Protein AF-A0A9R0XP72-F1 (afdb_monomer)

InterPro domains:
  IPR000873 AMP-dependent synthetase/ligase domain [PF00501] (74-351)
  IPR020845 AMP-binding, conserved site [PS00455] (116-127)
  IPR042099 ANL, N-terminal domain [G3DSA:3.40.50.12780] (30-354)
  IPR052987 Chloroplastic ATP-dependent AMP-binding Enzymes [PTHR43813] (29-353)

Secondary structure (DSSP, 8-state):
----HHHHTTEEEE--BTTB------TT--EEEES-HHHHHHHHHHHGGG---SEEEESSS-GGGS-TTS-TTS-EEEHHHHHHHHHHHHHHHHS-TTTTTS-------TTSEEEEEEE--TTSS-EEEEEEHHHHHHHHHHGGGT----TT-EEEE-S-TTSHHHHHHHHHHHHTTPEEEE--TTTHHHHHHHH--SEEEE-HHHHHHHHHHHHHHHHTS-HHHHHHHHHHHHHHHHHHHHHHHHTT------SSPPPHHHHHHHHHHHHHHHHHHHHHHHHHIIIIIHHHHHHH---SEEEE-SSPPPHHHHHHHHHTT--EEEEEEETTTEEEEEE-BTTB--TTSS-SSPPP-

Solvent-accessible surface area (backbone atoms only — not comparable to full-atom values): 19719 Å² total; per-residue (Å²): 138,92,57,39,32,81,51,58,32,29,39,30,69,37,69,80,57,90,96,48,85,65,85,69,83,49,100,61,31,40,26,40,35,31,42,33,34,71,59,44,54,73,41,32,84,79,43,50,88,77,53,75,49,66,30,36,36,30,68,35,79,58,78,87,64,46,60,69,86,66,47,81,88,44,55,74,35,39,54,64,54,54,51,49,53,53,49,53,52,50,52,55,55,74,72,37,94,82,62,75,70,79,74,69,72,76,79,77,54,51,81,31,40,56,46,70,41,75,37,43,48,97,79,76,61,68,45,71,39,79,35,24,43,46,59,56,50,52,47,41,74,52,44,46,69,54,49,79,77,48,66,72,39,31,34,36,36,55,59,59,71,75,43,56,52,40,35,44,50,49,55,33,36,66,75,44,58,32,45,82,41,84,51,42,86,90,45,40,67,61,48,24,48,73,65,43,21,32,31,34,47,40,42,33,69,58,55,52,48,52,50,52,52,53,52,49,58,42,69,74,43,57,73,70,58,30,53,50,52,53,50,41,49,51,48,17,41,53,27,49,52,23,44,29,53,51,71,66,47,61,76,74,90,62,90,69,78,70,55,74,66,59,48,49,51,51,27,53,50,20,47,52,52,22,61,70,35,43,64,57,36,50,49,34,40,67,75,52,29,49,61,49,46,64,43,54,19,62,73,64,36,37,39,32,28,81,36,47,61,55,66,72,58,57,50,47,39,48,42,64,70,40,47,72,30,40,25,26,48,40,77,88,81,31,46,68,71,44,61,32,23,85,91,53,71,43,67,76,78,43,30,78,73,52,80,69,93

Organism: Triticum turgidum subsp. durum (NCBI:txid4567)

Foldseek 3Di:
DFDFLVRVLQEWEFDDDDPDTDTDHNVRHQEYEHAEQVSCQVCQVPPLVPDNHQAYEYADDDPVSHDCVRCVRHHYYYPVRVVVVVVVVVVVCVPDPPPVPPPPPDDHDQQTFRAWAWDCDPVNDIDTAGDGNVQLVVLLVPCCQAPVDAAAAEEEEADDCRDQLVVSVVVNCVVRNYHYDYDYLVCLQVCCLVVLGQEYEDAQVSLVVLVVVVVVVLVPDDPVSNVLLVVLLVLLLLLVVLVCLLVVLEDDPDPDDDDPVVSVVSNVVSVVSNVVSVVSLVVCQVPPLVVVCSRNSHNHAYEHELAANDPVSCSRCVSSPHHYKYAYDDSNGHSGPDIAGSVRRRPPPHHNDDDRD

pLDDT: mean 80.23, std 17.87, range [23.06, 97.25]

Mean predicted aligned error: 10.84 Å

Radius of gyration: 26.4 Å; Cα contacts (8 Å, |Δi|>4): 534; chains: 1; bounding box: 55×44×82 Å

Nearest PDB structures (foldseek):
  3wvn-assembly1_A  TM=6.711E-01  e=6.401E-10  Streptomyces halstedii
  3wv5-assembly2_B  TM=6.394E-01  e=2.856E-08  Streptomyces halstedii
  3ipl-assembly3_C  TM=6.575E-01  e=2.692E-08  Staphylococcus aureus subsp. aureus N315
  7wua-assembly2_B  TM=5.691E-01  e=6.715E-06  Corynebacterium diphtheriae
  7wua-assembly1_A  TM=4.720E-01  e=7.562E-06  Corynebacterium diphtheriae

Sequence (357 aa):
MLMRYNFLQRYLFLLSCYDMTLLFFPHHSIALVVDSPQFFNRLAESFISRINARFIVLLWGDKSSLNSKAVMDIPVYDYNDITVLGRENRNALCYSSEQGRQGVFEAITPEDVATLIYTSGTSGTPKGVMLTHRNLLHQINNMWEIVPAVPGDRFLSMLPPWHAYERSAEYFIFTHGAQQIYSSVKYLKADLQKYQPHYVFSVPLVYETLYSSIQRQISSSSRARKTVALALIKISLLYMEAKKIFEGTVLSNNPVKPSSISYMFNCLWARIVAALLWPLHNLAKMLFYKKIHSTVGISKAAISGGGSLPMHVDKFFEAIGIKVQNGYGLTETSPAVAARRPFCNVRGSTGVYAFID

Structure (mmCIF, N/CA/C/O backbone):
data_AF-A0A9R0XP72-F1
#
_entry.id   AF-A0A9R0XP72-F1
#
loop_
_atom_site.group_PDB
_atom_site.id
_atom_sit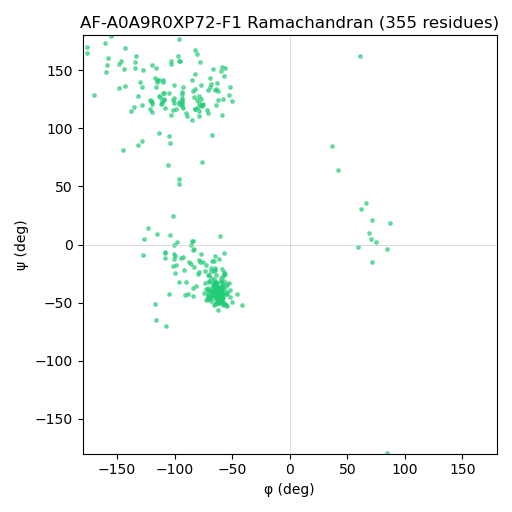e.type_symbol
_atom_site.label_atom_id
_atom_site.label_alt_id
_atom_site.label_comp_id
_atom_site.label_asym_id
_atom_site.label_entity_id
_atom_site.label_seq_id
_atom_site.pdbx_PDB_ins_code
_atom_site.Cartn_x
_atom_site.Cartn_y
_atom_site.Cartn_z
_atom_site.occupancy
_atom_site.B_iso_or_equiv
_atom_site.auth_seq_id
_atom_site.auth_comp_id
_atom_site.auth_asym_id
_atom_site.auth_atom_id
_atom_site.pdbx_PDB_model_num
ATOM 1 N N . MET A 1 1 ? 5.481 -3.707 -22.632 1.00 26.52 1 MET A N 1
ATOM 2 C CA . MET A 1 1 ? 6.735 -3.478 -23.379 1.00 26.52 1 MET A CA 1
ATOM 3 C C . MET A 1 1 ? 7.834 -4.244 -22.650 1.00 26.52 1 MET A C 1
ATOM 5 O O . MET A 1 1 ? 8.387 -3.737 -21.688 1.00 26.52 1 MET A O 1
ATOM 9 N N . LEU A 1 2 ? 8.030 -5.519 -22.997 1.00 23.06 2 LEU A N 1
ATOM 10 C CA . LEU A 1 2 ? 9.038 -6.388 -22.376 1.00 23.06 2 LEU A CA 1
ATOM 11 C C . LEU A 1 2 ? 10.333 -6.222 -23.175 1.00 23.06 2 LEU A C 1
ATOM 13 O O . LEU A 1 2 ? 10.377 -6.605 -24.340 1.00 23.06 2 LEU A O 1
ATOM 17 N N . MET A 1 3 ? 11.348 -5.591 -22.583 1.00 26.19 3 MET A N 1
ATOM 18 C CA . MET A 1 3 ? 12.663 -5.403 -23.203 1.00 26.19 3 MET A CA 1
ATOM 19 C C . MET A 1 3 ? 13.709 -6.262 -22.482 1.00 26.19 3 MET A C 1
ATOM 21 O O . MET A 1 3 ? 13.665 -6.430 -21.263 1.00 26.19 3 MET A O 1
ATOM 25 N N . ARG A 1 4 ? 14.610 -6.859 -23.268 1.00 30.33 4 ARG A N 1
ATOM 26 C CA . ARG A 1 4 ? 15.706 -7.733 -22.826 1.00 30.33 4 ARG A CA 1
ATOM 27 C C . ARG A 1 4 ? 16.866 -6.911 -22.257 1.00 30.33 4 ARG A C 1
ATOM 29 O O . ARG A 1 4 ? 17.067 -5.777 -22.686 1.00 30.33 4 ARG A O 1
ATOM 36 N N . TYR A 1 5 ? 17.708 -7.500 -21.411 1.00 33.62 5 TYR A N 1
ATOM 37 C CA . TYR A 1 5 ? 18.936 -6.863 -20.918 1.00 33.62 5 TYR A CA 1
ATOM 38 C C . TYR A 1 5 ? 19.911 -6.484 -22.041 1.00 33.62 5 TYR A C 1
ATOM 40 O O . TYR A 1 5 ? 20.460 -5.392 -22.004 1.00 33.62 5 TYR A O 1
ATOM 48 N N . ASN A 1 6 ? 20.040 -7.293 -23.101 1.00 30.66 6 ASN A N 1
ATOM 49 C CA . ASN A 1 6 ? 20.832 -6.934 -24.292 1.00 30.66 6 ASN A CA 1
ATOM 50 C C . ASN A 1 6 ? 20.258 -5.729 -25.067 1.00 30.66 6 ASN A C 1
ATOM 52 O O . ASN A 1 6 ? 20.985 -5.058 -25.797 1.00 30.66 6 ASN A O 1
ATOM 56 N N . PHE A 1 7 ? 18.966 -5.428 -24.897 1.00 32.69 7 PHE A N 1
ATOM 57 C CA . PHE A 1 7 ? 18.331 -4.217 -25.416 1.00 32.69 7 PHE A CA 1
ATOM 58 C C . PHE A 1 7 ? 18.548 -3.045 -24.446 1.00 32.69 7 PHE A C 1
ATOM 60 O O . PHE A 1 7 ? 18.990 -1.986 -24.857 1.00 32.69 7 PHE A O 1
ATOM 67 N N . LEU A 1 8 ? 18.389 -3.230 -23.135 1.00 34.19 8 LEU A N 1
ATOM 68 C CA . LEU A 1 8 ? 18.732 -2.201 -22.137 1.00 34.19 8 LEU A CA 1
ATOM 69 C C . LEU A 1 8 ? 20.236 -1.858 -22.097 1.00 34.19 8 LEU A C 1
ATOM 71 O O . LEU A 1 8 ? 20.594 -0.733 -21.771 1.00 34.19 8 LEU A O 1
ATOM 75 N N . GLN A 1 9 ? 21.121 -2.778 -22.493 1.00 31.50 9 GLN A N 1
ATOM 76 C CA . GLN A 1 9 ? 22.550 -2.515 -22.684 1.00 31.50 9 GLN A CA 1
ATOM 77 C C . GLN A 1 9 ? 22.855 -1.672 -23.930 1.00 31.50 9 GLN A C 1
ATOM 79 O O . GLN A 1 9 ? 23.956 -1.143 -24.039 1.00 31.50 9 GLN A O 1
ATOM 84 N N . ARG A 1 10 ? 21.915 -1.572 -24.878 1.00 32.09 10 ARG A N 1
ATOM 85 C CA . ARG A 1 10 ? 22.071 -0.853 -26.150 1.00 32.09 10 ARG A CA 1
ATOM 86 C C . ARG A 1 10 ? 21.413 0.530 -26.141 1.00 32.09 10 ARG A C 1
ATOM 88 O O . ARG A 1 10 ? 21.691 1.323 -27.034 1.00 32.09 10 ARG A O 1
ATOM 95 N N . TYR A 1 11 ? 20.579 0.843 -25.154 1.00 36.66 11 TYR A N 1
ATOM 96 C CA . TYR A 1 11 ? 19.813 2.088 -25.105 1.00 36.66 11 TYR A CA 1
ATOM 97 C C . TYR A 1 11 ? 19.890 2.692 -23.700 1.00 36.66 11 TYR A C 1
ATOM 99 O O . TYR A 1 11 ? 19.445 2.098 -22.722 1.00 36.66 11 TYR A O 1
ATOM 107 N N . LEU A 1 12 ? 20.455 3.892 -23.605 1.00 37.97 12 LEU A N 1
ATOM 108 C CA . LEU A 1 12 ? 20.473 4.715 -22.403 1.00 37.97 12 LEU A CA 1
ATOM 109 C C . LEU A 1 12 ? 19.095 5.368 -22.240 1.00 37.97 12 LEU A C 1
ATOM 111 O O . LEU A 1 12 ? 18.676 6.113 -23.115 1.00 37.97 12 LEU A O 1
ATOM 115 N N . PHE A 1 13 ? 18.395 5.107 -21.136 1.00 38.56 13 PHE A N 1
ATOM 116 C CA . PHE A 1 13 ? 17.123 5.763 -20.817 1.00 38.56 13 PHE A CA 1
ATOM 117 C C . PHE A 1 13 ? 17.345 6.872 -19.785 1.00 38.56 13 PHE A C 1
ATOM 119 O O . PHE A 1 13 ? 17.716 6.601 -18.646 1.00 38.56 13 PHE A O 1
ATOM 126 N N . LEU A 1 14 ? 17.097 8.115 -20.191 1.00 34.81 14 LEU A N 1
ATOM 127 C CA . LEU A 1 14 ? 17.083 9.312 -19.362 1.00 34.81 14 LEU A CA 1
ATOM 128 C C . LEU A 1 14 ? 15.641 9.759 -19.120 1.00 34.81 14 LEU A C 1
ATOM 130 O O . LEU A 1 14 ? 15.064 10.507 -19.909 1.00 34.81 14 LEU A O 1
ATOM 134 N N . LEU A 1 15 ? 15.068 9.304 -18.008 1.00 32.06 15 LEU A N 1
ATOM 135 C CA . LEU A 1 15 ? 13.775 9.775 -17.515 1.00 32.06 15 LEU A CA 1
ATOM 136 C C . LEU A 1 15 ? 14.010 10.859 -16.458 1.00 32.06 15 LEU A C 1
ATOM 138 O O . LEU A 1 15 ? 14.697 10.621 -15.466 1.00 32.06 15 LEU A O 1
ATOM 142 N N . SER A 1 16 ? 13.450 12.049 -16.678 1.00 30.25 16 SER A N 1
ATOM 143 C CA . SER A 1 16 ? 13.442 13.121 -15.685 1.00 30.25 16 SER A CA 1
ATOM 144 C C . SER A 1 16 ? 12.319 12.865 -14.678 1.00 30.25 16 SER A C 1
ATOM 146 O O . SER A 1 16 ? 11.155 12.738 -15.051 1.00 30.25 16 SER A O 1
ATOM 148 N N . CYS A 1 17 ? 12.646 12.802 -13.389 1.00 30.58 17 CYS A N 1
ATOM 149 C CA . CYS A 1 17 ? 11.661 12.936 -12.320 1.00 30.58 17 CYS A CA 1
ATOM 150 C C . CYS A 1 17 ? 12.250 13.810 -11.218 1.00 30.58 17 CYS A C 1
ATOM 152 O O . CYS A 1 17 ? 13.244 13.424 -10.613 1.00 30.58 17 CYS A O 1
ATOM 154 N N . TYR A 1 18 ? 11.640 14.985 -11.008 1.00 32.84 18 TYR A N 1
ATOM 155 C CA . TYR A 1 18 ? 11.883 15.921 -9.899 1.00 32.84 18 TYR A CA 1
ATOM 156 C C . TYR A 1 18 ? 13.358 16.015 -9.453 1.00 32.84 18 TYR A C 1
ATOM 158 O O . TYR A 1 18 ? 13.789 15.344 -8.521 1.00 32.84 18 TYR A O 1
ATOM 166 N N . ASP A 1 19 ? 14.124 16.863 -10.145 1.00 30.95 19 ASP A N 1
ATOM 167 C CA . ASP A 1 19 ? 15.508 17.265 -9.834 1.00 30.95 19 ASP A CA 1
ATOM 168 C C . ASP A 1 19 ? 16.595 16.175 -9.760 1.00 30.95 19 ASP A C 1
ATOM 170 O O . ASP A 1 19 ? 17.772 16.519 -9.649 1.00 30.95 19 ASP A O 1
ATOM 174 N N . MET A 1 20 ? 16.281 14.886 -9.937 1.00 29.48 20 MET A N 1
ATOM 175 C CA . MET A 1 20 ? 17.310 13.853 -10.092 1.00 29.48 20 MET A CA 1
ATOM 176 C C . MET A 1 20 ? 17.547 13.485 -11.555 1.00 29.48 20 MET A C 1
ATOM 178 O O . MET A 1 20 ? 16.688 12.958 -12.259 1.00 29.48 20 MET A O 1
ATOM 182 N N . THR A 1 21 ? 18.772 13.768 -11.994 1.00 35.28 21 THR A N 1
ATOM 183 C CA . THR A 1 21 ? 19.315 13.383 -13.294 1.00 35.28 21 THR A CA 1
ATOM 184 C C . THR A 1 21 ? 20.252 12.205 -13.096 1.00 35.28 21 THR A C 1
ATOM 186 O O . THR A 1 21 ? 21.305 12.379 -12.488 1.00 35.28 21 THR A O 1
ATOM 189 N N . LEU A 1 22 ? 19.896 11.009 -13.569 1.00 39.56 22 LEU A N 1
ATOM 190 C CA . LEU A 1 22 ? 20.730 9.823 -13.359 1.00 39.56 22 LEU A CA 1
ATOM 191 C C . LEU A 1 22 ? 20.935 9.035 -14.648 1.00 39.56 22 LEU A C 1
ATOM 193 O O . LEU A 1 22 ? 19.995 8.717 -15.369 1.00 39.56 22 LEU A O 1
ATOM 197 N N . LEU A 1 23 ? 22.212 8.776 -14.927 1.00 40.59 23 LEU A N 1
ATOM 198 C CA . LEU A 1 23 ? 22.756 8.290 -16.192 1.00 40.59 23 LEU A CA 1
ATOM 199 C C . LEU A 1 23 ? 23.297 6.867 -15.956 1.00 40.59 23 LEU A C 1
ATOM 201 O O . LEU A 1 23 ? 24.084 6.667 -15.029 1.00 40.59 23 LEU A O 1
ATOM 205 N N . PHE A 1 24 ? 22.901 5.878 -16.767 1.00 39.88 24 PHE A N 1
ATOM 206 C CA . PHE A 1 24 ? 23.474 4.522 -16.726 1.00 39.88 24 PHE A CA 1
ATOM 207 C C . PHE A 1 24 ? 24.260 4.206 -17.997 1.00 39.88 24 PHE A C 1
ATOM 209 O O . PHE A 1 24 ? 23.716 4.270 -19.095 1.00 39.88 24 PHE A O 1
ATOM 216 N N . PHE A 1 25 ? 25.515 3.784 -17.850 1.00 45.25 25 PHE A N 1
ATOM 217 C CA . PHE A 1 25 ? 26.393 3.434 -18.966 1.00 45.25 25 PHE A CA 1
ATOM 218 C C . PHE A 1 25 ? 26.729 1.938 -18.979 1.00 45.25 25 PHE A C 1
ATOM 220 O O . PHE A 1 25 ? 27.695 1.513 -18.346 1.00 45.25 25 PHE A O 1
ATOM 227 N N . PRO A 1 26 ? 26.006 1.115 -19.744 1.00 46.09 26 PRO A N 1
ATOM 228 C CA . PRO A 1 26 ? 26.601 -0.076 -20.319 1.00 46.09 26 PRO A CA 1
ATOM 229 C C . PRO A 1 26 ? 27.608 0.354 -21.399 1.00 46.09 26 PRO A C 1
ATOM 231 O O . PRO A 1 26 ? 27.297 1.194 -22.243 1.00 46.09 26 PRO A O 1
ATOM 234 N N . HIS A 1 27 ? 28.795 -0.257 -21.426 1.00 43.47 27 HIS A N 1
ATOM 235 C CA . HIS A 1 27 ? 29.848 -0.010 -22.432 1.00 43.47 27 HIS A CA 1
ATOM 236 C C . HIS A 1 27 ? 29.403 -0.232 -23.899 1.00 43.47 27 HIS A C 1
ATOM 238 O O . HIS A 1 27 ? 30.148 0.089 -24.823 1.00 43.47 27 HIS A O 1
ATOM 244 N N . HIS A 1 28 ? 28.196 -0.765 -24.119 1.00 50.28 28 HIS A N 1
ATOM 245 C CA . HIS A 1 28 ? 27.620 -1.092 -25.424 1.00 50.28 28 HIS A CA 1
ATOM 246 C C . HIS A 1 28 ? 26.377 -0.264 -25.796 1.00 50.28 28 HIS A C 1
ATOM 248 O O . HIS A 1 28 ? 25.731 -0.576 -26.800 1.00 50.28 28 HIS A O 1
ATOM 254 N N . SER A 1 29 ? 26.032 0.783 -25.033 1.00 59.19 29 SER A N 1
ATOM 255 C CA . SER A 1 29 ? 24.890 1.641 -25.372 1.00 59.19 29 SER A CA 1
ATOM 256 C C . SER A 1 29 ? 25.129 2.374 -26.690 1.00 59.19 29 SER A C 1
ATOM 258 O O . SER A 1 29 ? 26.066 3.155 -26.811 1.00 59.19 29 SER A O 1
ATOM 260 N N . ILE A 1 30 ? 24.255 2.134 -27.669 1.00 67.94 30 ILE A N 1
ATOM 261 C CA . ILE A 1 30 ? 24.285 2.731 -29.010 1.00 67.94 30 ILE A CA 1
ATOM 262 C C . ILE A 1 30 ? 23.294 3.885 -29.169 1.00 67.94 30 ILE A C 1
ATOM 264 O O . ILE A 1 30 ? 23.320 4.549 -30.198 1.00 67.94 30 ILE A O 1
ATOM 268 N N . ALA A 1 31 ? 22.412 4.126 -28.203 1.00 73.62 31 ALA A N 1
ATOM 269 C CA . ALA A 1 31 ? 21.368 5.138 -28.317 1.00 73.62 31 ALA A CA 1
ATOM 270 C C . ALA A 1 31 ? 21.101 5.838 -26.990 1.00 73.62 31 ALA A C 1
ATOM 272 O O . ALA A 1 31 ? 21.251 5.226 -25.933 1.00 73.62 31 ALA A O 1
ATOM 273 N N . LEU A 1 32 ? 20.661 7.093 -27.057 1.00 76.94 32 LEU A N 1
ATOM 274 C CA . LEU A 1 32 ? 20.282 7.897 -25.902 1.00 76.94 32 LEU A CA 1
ATOM 275 C C . LEU A 1 32 ? 18.818 8.336 -25.988 1.00 76.94 32 LEU A C 1
ATOM 277 O O . LEU A 1 32 ? 18.460 9.127 -26.841 1.00 76.94 32 LEU A O 1
ATOM 281 N N . VAL A 1 33 ? 17.969 7.862 -25.087 1.00 76.75 33 VAL A N 1
ATOM 282 C CA . VAL A 1 33 ? 16.554 8.232 -24.985 1.00 76.75 33 VAL A CA 1
ATOM 283 C C . VAL A 1 33 ? 16.397 9.258 -23.876 1.00 76.75 33 VAL A C 1
ATOM 285 O O . VAL A 1 33 ? 16.825 8.984 -22.765 1.00 76.75 33 VAL A O 1
ATOM 288 N N . VAL A 1 34 ? 15.788 10.410 -24.139 1.00 76.62 34 VAL A N 1
ATOM 289 C CA . VAL A 1 34 ? 15.679 11.532 -23.199 1.00 76.62 34 VAL A CA 1
ATOM 290 C C . VAL A 1 34 ? 14.248 12.011 -23.097 1.00 76.62 34 VAL A C 1
ATOM 292 O O . VAL A 1 34 ? 13.549 12.111 -24.098 1.00 76.62 34 VAL A O 1
ATOM 295 N N . ASP A 1 35 ? 13.831 12.344 -21.882 1.00 78.62 35 ASP A N 1
ATOM 296 C CA . ASP A 1 35 ? 12.481 12.816 -21.605 1.00 78.62 35 ASP A CA 1
ATOM 297 C C . ASP A 1 35 ? 12.111 14.094 -22.380 1.00 78.62 35 ASP A C 1
ATOM 299 O O . ASP A 1 35 ? 11.087 14.121 -23.051 1.00 78.62 35 ASP A O 1
ATOM 303 N N . SER A 1 36 ? 12.952 15.136 -22.347 1.00 82.00 36 SER A N 1
ATOM 304 C CA . SER A 1 36 ? 12.663 16.428 -22.992 1.00 82.00 36 SER A CA 1
ATOM 305 C C . SER A 1 36 ? 13.914 17.139 -23.533 1.00 82.00 36 SER A C 1
ATOM 307 O O . SER A 1 36 ? 15.019 16.910 -23.023 1.00 82.00 36 SER A O 1
ATOM 309 N N . PRO A 1 37 ? 13.773 18.069 -24.505 1.00 83.56 37 PRO A N 1
ATOM 310 C CA . PRO A 1 37 ? 14.887 18.852 -25.041 1.00 83.56 37 PRO A CA 1
ATOM 311 C C . PRO A 1 37 ? 15.581 19.694 -23.969 1.00 83.56 37 PRO A C 1
ATOM 313 O O . PRO A 1 37 ? 16.801 19.813 -23.958 1.00 83.56 37 PRO A O 1
ATOM 316 N N . GLN A 1 38 ? 14.823 20.248 -23.017 1.00 84.31 38 GLN A N 1
ATOM 317 C CA . GLN A 1 38 ? 15.371 21.063 -21.929 1.00 84.31 38 GLN A CA 1
ATOM 318 C C . GLN A 1 38 ? 16.234 20.227 -20.983 1.00 84.31 38 GLN A C 1
ATOM 320 O O . GLN A 1 38 ? 17.227 20.714 -20.441 1.00 84.31 38 GLN A O 1
ATOM 325 N N . PHE A 1 39 ? 15.850 18.972 -20.750 1.00 77.44 39 PHE A N 1
ATOM 326 C CA . PHE A 1 39 ? 16.647 18.046 -19.958 1.00 77.44 39 PHE A CA 1
ATOM 327 C C . PHE A 1 39 ? 17.905 17.611 -20.709 1.00 77.44 39 PHE A C 1
ATOM 329 O O . PHE A 1 39 ? 18.993 17.629 -20.137 1.00 77.44 39 PHE A O 1
ATOM 336 N N . PHE A 1 40 ? 17.777 17.323 -22.007 1.00 79.69 40 PHE A N 1
ATOM 337 C CA . PHE A 1 40 ? 18.925 17.047 -22.862 1.00 79.69 40 PHE A CA 1
ATOM 338 C C . PHE A 1 40 ? 19.927 18.204 -22.846 1.00 79.69 40 PHE A C 1
ATOM 340 O O . PHE A 1 40 ? 21.091 17.980 -22.541 1.00 79.69 40 PHE A O 1
ATOM 347 N N . ASN A 1 41 ? 19.483 19.442 -23.085 1.00 82.25 41 ASN A N 1
ATOM 348 C CA . ASN A 1 41 ? 20.357 20.618 -23.137 1.00 82.25 41 ASN A CA 1
ATOM 349 C C . ASN A 1 41 ? 21.126 20.837 -21.823 1.00 82.25 41 ASN A C 1
ATOM 351 O O . ASN A 1 41 ? 22.289 21.225 -21.864 1.00 82.25 41 ASN A O 1
ATOM 355 N N . ARG A 1 42 ? 20.510 20.545 -20.666 1.00 78.81 42 ARG A N 1
ATOM 356 C CA . ARG A 1 42 ? 21.182 20.602 -19.353 1.00 78.81 42 ARG A CA 1
ATOM 357 C C . ARG A 1 42 ? 22.314 19.583 -19.219 1.00 78.81 42 ARG A C 1
ATOM 359 O O . ARG A 1 42 ? 23.290 19.843 -18.524 1.00 78.81 42 ARG A O 1
ATOM 366 N N . LEU A 1 43 ? 22.181 18.426 -19.859 1.00 73.81 43 LEU A N 1
ATOM 367 C CA . LEU A 1 43 ? 23.163 17.346 -19.791 1.00 73.81 43 LEU A CA 1
ATOM 368 C C . LEU A 1 43 ? 24.224 17.436 -20.881 1.00 73.81 43 LEU A C 1
ATOM 370 O O . LEU A 1 43 ? 25.368 17.046 -20.658 1.00 73.81 43 LEU A O 1
ATOM 374 N N . ALA A 1 44 ? 23.842 17.952 -22.043 1.00 73.31 44 ALA A N 1
ATOM 375 C CA . ALA A 1 44 ? 24.559 17.821 -23.297 1.00 73.31 44 ALA A CA 1
ATOM 376 C C . ALA A 1 44 ? 26.041 18.225 -23.202 1.00 73.31 44 ALA A C 1
ATOM 378 O O . ALA A 1 44 ? 26.906 17.470 -23.643 1.00 73.31 44 ALA A O 1
ATOM 379 N N . GLU A 1 45 ? 26.343 19.352 -22.548 1.00 68.06 45 GLU A N 1
ATOM 380 C CA . GLU A 1 45 ? 27.707 19.893 -22.423 1.00 68.06 45 GLU A CA 1
ATOM 381 C C . GLU A 1 45 ? 28.661 18.990 -21.627 1.00 68.06 45 GLU A C 1
ATOM 383 O O . GLU A 1 45 ? 29.836 18.861 -21.966 1.00 68.06 45 GLU A O 1
ATOM 388 N N . SER A 1 46 ? 28.164 18.332 -20.578 1.00 66.62 46 SER A N 1
ATOM 389 C CA . SER A 1 46 ? 28.978 17.460 -19.715 1.00 66.62 46 SER A CA 1
ATOM 390 C C . SER A 1 46 ? 28.971 15.998 -20.159 1.00 66.62 46 SER A C 1
ATOM 392 O O . SER A 1 46 ? 29.868 15.227 -19.805 1.00 66.62 46 SER A O 1
ATOM 394 N N . PHE A 1 47 ? 27.942 15.618 -20.916 1.00 68.06 47 PHE A N 1
ATOM 395 C CA . PHE A 1 47 ? 27.571 14.232 -21.129 1.00 68.06 47 PHE A CA 1
ATOM 396 C C . PHE A 1 47 ? 27.962 13.724 -22.516 1.00 68.06 47 PHE A C 1
ATOM 398 O O . PHE A 1 47 ? 28.507 12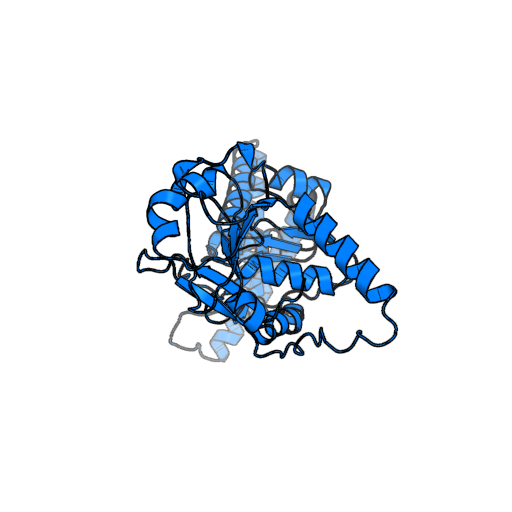.629 -22.619 1.00 68.06 47 PHE A O 1
ATOM 405 N N . ILE A 1 48 ? 27.757 14.513 -23.576 1.00 67.38 48 ILE A N 1
ATOM 406 C CA . ILE A 1 48 ? 27.916 14.040 -24.964 1.00 67.38 48 ILE A CA 1
ATOM 407 C C . ILE A 1 48 ? 29.355 13.643 -25.285 1.00 67.38 48 ILE A C 1
ATOM 409 O O . ILE A 1 48 ? 29.574 12.660 -25.983 1.00 67.38 48 ILE A O 1
ATOM 413 N N . SER A 1 49 ? 30.340 14.312 -24.683 1.00 65.69 49 SER A N 1
ATOM 414 C CA . SER A 1 49 ? 31.758 13.961 -24.837 1.00 65.69 49 SER A CA 1
ATOM 415 C C . SER A 1 49 ? 32.134 12.592 -24.253 1.00 65.69 49 SER A C 1
ATOM 417 O O . SER A 1 49 ? 33.214 12.083 -24.543 1.00 65.69 49 SER A O 1
ATOM 419 N N . ARG A 1 50 ? 31.269 11.988 -23.427 1.00 67.69 50 ARG A N 1
ATOM 420 C CA . ARG A 1 50 ? 31.533 10.728 -22.714 1.00 67.69 50 ARG A CA 1
ATOM 421 C C . ARG A 1 50 ? 30.751 9.531 -23.254 1.00 67.69 50 ARG A C 1
ATOM 423 O O . ARG A 1 50 ? 30.986 8.419 -22.787 1.00 67.69 50 ARG A O 1
ATOM 430 N N . ILE A 1 51 ? 29.820 9.726 -24.190 1.00 67.62 51 ILE A N 1
ATOM 431 C CA . ILE A 1 51 ? 28.966 8.646 -24.709 1.00 67.62 51 ILE A CA 1
ATOM 432 C C . ILE A 1 51 ? 29.264 8.432 -26.186 1.00 67.62 51 ILE A C 1
ATOM 434 O O . ILE A 1 51 ? 29.356 9.382 -26.954 1.00 67.62 51 ILE A O 1
ATOM 438 N N . ASN A 1 52 ? 29.300 7.171 -26.602 1.00 69.94 52 ASN A N 1
ATOM 439 C CA . ASN A 1 52 ? 29.371 6.798 -28.010 1.00 69.94 52 ASN A CA 1
ATOM 440 C C . ASN A 1 52 ? 27.966 6.488 -28.564 1.00 69.94 52 ASN A C 1
ATOM 442 O O . ASN A 1 52 ? 27.685 5.371 -29.003 1.00 69.94 52 ASN A O 1
ATOM 446 N N . ALA A 1 53 ? 27.043 7.449 -28.455 1.00 73.81 53 ALA A N 1
ATOM 447 C CA . ALA A 1 53 ? 25.668 7.274 -28.921 1.00 73.81 53 ALA A CA 1
ATOM 448 C C . ALA A 1 53 ? 25.582 7.456 -30.446 1.00 73.81 53 ALA A C 1
ATOM 450 O O . ALA A 1 53 ? 26.005 8.474 -30.983 1.00 73.81 53 ALA A O 1
ATOM 451 N N . ARG A 1 54 ? 24.989 6.484 -31.147 1.00 76.25 54 ARG A N 1
ATOM 452 C CA . ARG A 1 54 ? 24.714 6.541 -32.593 1.00 76.25 54 ARG A CA 1
ATOM 453 C C . ARG A 1 54 ? 23.476 7.358 -32.932 1.00 76.25 54 ARG A C 1
ATOM 455 O O . ARG A 1 54 ? 23.358 7.802 -34.063 1.00 76.25 54 ARG A O 1
ATOM 462 N N . PHE A 1 55 ? 22.533 7.482 -32.002 1.00 80.81 55 PHE A N 1
ATOM 463 C CA . PHE A 1 55 ? 21.333 8.297 -32.167 1.00 80.81 55 PHE A CA 1
ATOM 464 C C . PHE A 1 55 ? 20.721 8.688 -30.824 1.00 80.81 55 PHE A C 1
ATOM 466 O O . PHE A 1 55 ? 20.960 8.043 -29.799 1.00 80.81 55 PHE A O 1
ATOM 473 N N . ILE A 1 56 ? 19.902 9.735 -30.844 1.00 81.69 56 ILE A N 1
ATOM 474 C CA . ILE A 1 56 ? 19.151 10.241 -29.697 1.00 81.69 56 ILE A CA 1
ATOM 475 C C . ILE A 1 56 ? 17.653 10.102 -29.983 1.00 81.69 56 ILE A C 1
ATOM 477 O O . ILE A 1 56 ? 17.221 10.298 -31.114 1.00 81.69 56 ILE A O 1
ATOM 481 N N . VAL A 1 57 ? 16.857 9.773 -28.971 1.00 83.00 57 VAL A N 1
ATOM 482 C CA . VAL A 1 57 ? 15.394 9.737 -29.032 1.00 83.00 57 VAL A CA 1
ATOM 483 C C . VAL A 1 57 ? 14.833 10.689 -27.986 1.00 83.00 57 VAL A C 1
ATOM 485 O O . VAL A 1 57 ? 15.136 10.545 -26.808 1.00 83.00 57 VAL A O 1
ATOM 488 N N . LEU A 1 58 ? 13.998 11.637 -28.388 1.00 83.19 58 LEU A N 1
ATOM 489 C CA . LEU A 1 58 ? 13.235 12.492 -27.487 1.00 83.19 58 LEU A CA 1
ATOM 490 C C . LEU A 1 58 ? 11.854 11.872 -27.257 1.00 83.19 58 LEU A C 1
ATOM 492 O O . LEU A 1 58 ? 11.115 11.630 -28.211 1.00 83.19 58 LEU A O 1
ATOM 496 N N . LEU A 1 59 ? 11.511 11.600 -25.997 1.00 79.81 59 LEU A N 1
ATOM 497 C CA . LEU A 1 59 ? 10.191 11.077 -25.628 1.00 79.81 59 LEU A CA 1
ATOM 498 C C . LEU A 1 59 ? 9.115 12.158 -25.745 1.00 79.81 59 LEU A C 1
ATOM 500 O O . LEU A 1 59 ? 8.011 11.873 -26.204 1.00 79.81 59 LEU A O 1
ATOM 504 N N . TRP A 1 60 ? 9.453 13.391 -25.368 1.00 80.56 60 TRP A N 1
ATOM 505 C CA . TRP A 1 60 ? 8.564 14.544 -25.425 1.00 80.56 60 TRP A CA 1
ATOM 506 C C . TRP A 1 60 ? 9.273 15.759 -26.011 1.00 80.56 60 TRP A C 1
ATOM 508 O O . TRP A 1 60 ? 10.490 15.889 -25.917 1.00 80.56 60 TRP A O 1
ATOM 518 N N . GLY A 1 61 ? 8.487 16.689 -26.553 1.00 82.56 61 GLY A N 1
ATOM 519 C CA . GLY A 1 61 ? 8.983 17.941 -27.120 1.00 82.56 61 GLY A CA 1
ATOM 520 C C . GLY A 1 61 ? 9.458 17.824 -28.570 1.00 82.56 61 GLY A C 1
ATOM 521 O O . GLY A 1 61 ? 9.366 16.772 -29.194 1.00 82.56 61 GLY A O 1
ATOM 522 N N . ASP A 1 62 ? 9.934 18.949 -29.100 1.00 80.88 62 ASP A N 1
ATOM 523 C CA . ASP A 1 62 ? 10.342 19.109 -30.497 1.00 80.88 62 ASP A CA 1
ATOM 524 C C . ASP A 1 62 ? 11.869 19.267 -30.597 1.00 80.88 62 ASP A C 1
ATOM 526 O O . ASP A 1 62 ? 12.499 19.941 -29.771 1.00 80.88 62 ASP A O 1
ATOM 530 N N . LYS A 1 63 ? 12.468 18.666 -31.628 1.00 82.50 63 LYS A N 1
ATOM 531 C CA . LYS A 1 63 ? 13.914 18.705 -31.895 1.00 82.50 63 LYS A CA 1
ATOM 532 C C . LYS A 1 63 ? 14.451 20.123 -32.089 1.00 82.50 63 LYS A C 1
ATOM 534 O O . LYS A 1 63 ? 15.606 20.380 -31.765 1.00 82.50 63 LYS A O 1
ATOM 539 N N . SER A 1 64 ? 13.626 21.047 -32.579 1.00 81.31 64 SER A N 1
ATOM 540 C CA . SER A 1 64 ? 13.961 22.469 -32.748 1.00 81.31 64 SER A CA 1
ATOM 541 C C . SER A 1 64 ? 14.357 23.161 -31.441 1.00 81.31 64 SER A C 1
ATOM 543 O O . SER A 1 64 ? 15.042 24.180 -31.466 1.00 81.31 64 SER A O 1
ATOM 545 N N . SER A 1 65 ? 13.967 22.598 -30.293 1.00 81.81 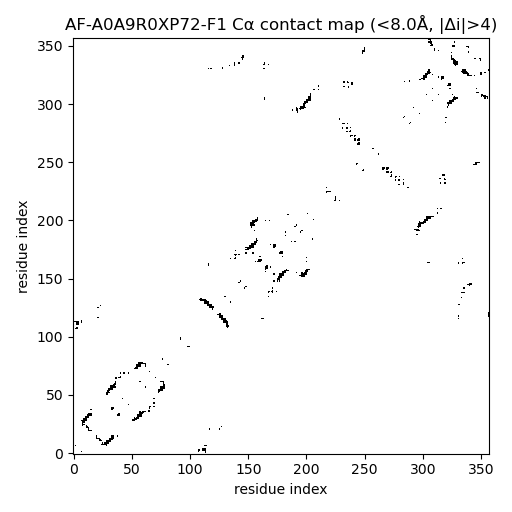65 SER A N 1
ATOM 546 C CA . SER A 1 65 ? 14.308 23.114 -28.963 1.00 81.81 65 SER A CA 1
ATOM 547 C C . SER A 1 65 ? 15.689 22.662 -28.460 1.00 81.81 65 SER A C 1
ATOM 549 O O . SER A 1 65 ? 16.056 22.956 -27.320 1.00 81.81 65 SER A O 1
ATOM 551 N N . LEU A 1 66 ? 16.454 21.919 -29.265 1.00 80.12 66 LEU A N 1
ATOM 552 C CA . LEU A 1 66 ? 17.806 21.479 -28.924 1.00 80.12 66 LEU A CA 1
ATOM 553 C C . LEU A 1 66 ? 18.852 22.546 -29.257 1.00 80.12 66 LEU A C 1
ATOM 555 O O . LEU A 1 66 ? 18.803 23.190 -30.304 1.00 80.12 66 LEU A O 1
ATOM 559 N N . ASN A 1 67 ? 19.857 22.688 -28.391 1.00 73.00 67 ASN A N 1
ATOM 560 C CA . ASN A 1 67 ? 20.991 23.564 -28.664 1.00 73.00 67 ASN A CA 1
ATOM 561 C C . ASN A 1 67 ? 21.885 22.951 -29.753 1.00 73.00 67 ASN A C 1
ATOM 563 O O . ASN A 1 67 ? 22.536 21.926 -29.547 1.00 73.00 67 ASN A O 1
ATOM 567 N N . SER A 1 68 ? 21.976 23.630 -30.896 1.00 60.75 68 SER A N 1
ATOM 568 C CA . SER A 1 68 ? 22.689 23.182 -32.103 1.00 60.75 68 SER A CA 1
ATOM 569 C C . SER A 1 68 ? 24.171 22.842 -31.896 1.00 60.75 68 SER A C 1
ATOM 571 O O . SER A 1 68 ? 24.719 22.022 -32.625 1.00 60.75 68 SER A O 1
ATOM 573 N N . LYS A 1 69 ? 24.832 23.419 -30.884 1.00 60.81 69 LYS A N 1
ATOM 574 C CA . LYS A 1 69 ? 26.259 23.179 -30.605 1.00 60.81 69 LYS A CA 1
ATOM 575 C C . LYS A 1 69 ? 26.570 21.808 -30.004 1.00 60.81 69 LYS A C 1
ATOM 577 O O . LYS A 1 69 ? 27.704 21.364 -30.120 1.00 60.81 69 LYS A O 1
ATOM 582 N N . ALA A 1 70 ? 25.605 21.151 -29.363 1.00 59.00 70 ALA A N 1
ATOM 583 C CA . ALA A 1 70 ? 25.871 19.910 -28.641 1.00 59.00 70 ALA A CA 1
ATOM 584 C C . ALA A 1 70 ? 25.598 18.642 -29.473 1.00 59.00 70 ALA A C 1
ATOM 586 O O . ALA A 1 70 ? 25.981 17.553 -29.068 1.00 59.00 70 ALA A O 1
ATOM 587 N N . VAL A 1 71 ? 24.949 18.771 -30.635 1.00 61.22 71 VAL A N 1
ATOM 588 C CA . VAL A 1 71 ? 24.341 17.644 -31.373 1.00 61.22 71 VAL A CA 1
ATOM 589 C C . VAL A 1 71 ? 24.872 17.521 -32.804 1.00 61.22 71 VAL A C 1
ATOM 591 O O . VAL A 1 71 ? 24.266 16.832 -33.613 1.00 61.22 71 VAL A O 1
ATOM 594 N N . MET A 1 72 ? 25.978 18.191 -33.148 1.00 59.56 72 MET A N 1
ATOM 595 C CA . MET A 1 72 ? 26.326 18.424 -34.560 1.00 59.56 72 MET A CA 1
ATOM 596 C C . MET A 1 72 ? 26.455 17.153 -35.422 1.00 59.56 72 MET A C 1
ATOM 598 O O . MET A 1 72 ? 26.194 17.251 -36.615 1.00 59.56 72 MET A O 1
ATOM 602 N N . ASP A 1 73 ? 26.720 15.976 -34.838 1.00 71.44 73 ASP A N 1
ATOM 603 C CA . ASP A 1 73 ? 26.950 14.735 -35.597 1.00 71.44 73 ASP A CA 1
ATOM 604 C C . ASP A 1 73 ? 26.068 13.528 -35.196 1.00 71.44 73 ASP A C 1
ATOM 606 O O . ASP A 1 73 ? 26.256 12.433 -35.729 1.00 71.44 73 ASP A O 1
ATOM 610 N N . ILE A 1 74 ? 25.101 13.677 -34.275 1.00 79.69 74 ILE A N 1
ATOM 611 C CA . ILE A 1 74 ? 24.272 12.548 -33.797 1.00 79.69 74 ILE A CA 1
ATOM 612 C C . ILE A 1 74 ? 22.815 12.712 -34.264 1.00 79.69 74 ILE A C 1
ATOM 614 O O . ILE A 1 74 ? 22.166 13.686 -33.880 1.00 79.69 74 ILE A O 1
ATOM 618 N N . PRO A 1 75 ? 22.246 11.763 -35.035 1.00 85.88 75 PRO A N 1
ATOM 619 C CA . PRO A 1 75 ? 20.856 11.840 -35.471 1.00 85.88 75 PRO A CA 1
ATOM 620 C C . PRO A 1 75 ? 19.890 11.808 -34.282 1.00 85.88 75 PRO A C 1
ATOM 622 O O . PRO A 1 75 ? 19.982 10.944 -33.407 1.00 85.88 75 PRO A O 1
ATOM 625 N N . VAL A 1 76 ? 18.936 12.741 -34.280 1.00 85.94 76 VAL A N 1
ATOM 626 C CA . VAL A 1 76 ? 17.887 12.856 -33.261 1.00 85.94 76 VAL A CA 1
ATOM 627 C C . VAL A 1 76 ? 16.539 12.477 -33.855 1.00 85.94 76 VAL A C 1
ATOM 629 O O . VAL A 1 76 ? 16.123 13.014 -34.885 1.00 85.94 76 VAL A O 1
ATOM 632 N N . TYR A 1 77 ? 15.830 11.606 -33.154 1.00 86.12 77 TYR A N 1
ATOM 633 C CA . TYR A 1 77 ? 14.468 11.190 -33.441 1.00 86.12 77 TYR A CA 1
ATOM 634 C C . TYR A 1 77 ? 13.547 11.685 -32.332 1.00 86.12 77 TYR A C 1
ATOM 636 O O . TYR A 1 77 ? 13.919 11.670 -31.164 1.00 86.12 77 TYR A O 1
ATOM 644 N N . ASP A 1 78 ? 12.352 12.125 -32.680 1.00 87.38 78 ASP A N 1
ATOM 645 C CA . ASP A 1 78 ? 11.274 12.310 -31.721 1.00 87.38 78 ASP A CA 1
ATOM 646 C C . ASP A 1 78 ? 10.356 11.079 -31.719 1.00 87.38 78 ASP A C 1
ATOM 648 O O . ASP A 1 78 ? 10.547 10.108 -32.462 1.00 87.38 78 ASP A O 1
ATOM 652 N N . TYR A 1 79 ? 9.358 11.095 -30.840 1.00 80.50 79 TYR A N 1
ATOM 653 C CA . TYR A 1 79 ? 8.410 9.996 -30.711 1.00 80.50 79 TYR A CA 1
ATOM 654 C C . TYR A 1 79 ? 7.659 9.681 -32.019 1.00 80.50 79 TYR A C 1
ATOM 656 O O . TYR A 1 79 ? 7.368 8.511 -32.300 1.00 80.50 79 TYR A O 1
ATOM 664 N N . ASN A 1 80 ? 7.358 10.694 -32.839 1.00 85.69 80 ASN A N 1
ATOM 665 C CA . ASN A 1 80 ? 6.648 10.496 -34.099 1.00 85.69 80 ASN A CA 1
ATOM 666 C C . ASN A 1 80 ? 7.542 9.801 -35.120 1.00 85.69 80 ASN A C 1
ATOM 668 O O . ASN A 1 80 ? 7.093 8.829 -35.728 1.00 85.69 80 ASN A O 1
ATOM 672 N N . ASP A 1 81 ? 8.803 10.215 -35.255 1.00 87.19 81 ASP A N 1
ATOM 673 C CA . ASP A 1 81 ? 9.731 9.555 -36.178 1.00 87.19 81 ASP A CA 1
ATOM 674 C C . ASP A 1 81 ? 9.892 8.074 -35.845 1.00 87.19 81 ASP A C 1
ATOM 676 O O . ASP A 1 81 ? 9.813 7.224 -36.728 1.00 87.19 81 ASP A O 1
ATOM 680 N N . ILE A 1 82 ? 10.075 7.743 -34.561 1.00 83.12 82 ILE A N 1
ATOM 681 C CA . ILE A 1 82 ? 10.221 6.351 -34.118 1.00 83.12 82 ILE A CA 1
ATOM 682 C C . ILE A 1 82 ? 8.956 5.546 -34.428 1.00 83.12 82 ILE A C 1
ATOM 684 O O . ILE A 1 82 ? 9.037 4.387 -34.840 1.00 83.12 82 ILE A O 1
ATOM 688 N N . THR A 1 83 ? 7.782 6.156 -34.264 1.00 80.69 83 THR A N 1
ATOM 689 C CA . THR A 1 83 ? 6.502 5.512 -34.575 1.00 80.69 83 THR A CA 1
ATOM 690 C C . THR A 1 83 ? 6.343 5.265 -36.078 1.00 80.69 83 THR A C 1
ATOM 692 O O . THR A 1 83 ? 5.886 4.189 -36.475 1.00 80.69 83 THR A O 1
ATOM 695 N N . VAL A 1 84 ? 6.744 6.225 -36.917 1.00 86.88 84 VAL A N 1
ATOM 696 C CA . VAL A 1 84 ? 6.732 6.103 -38.383 1.00 86.88 84 VAL A CA 1
ATOM 697 C C . VAL A 1 84 ? 7.717 5.028 -38.837 1.00 86.88 84 VAL A C 1
ATOM 699 O O . VAL A 1 84 ? 7.294 4.071 -39.484 1.00 86.88 84 VAL A O 1
ATOM 702 N N . LEU A 1 85 ? 8.976 5.096 -38.393 1.00 83.06 85 LEU A N 1
ATOM 703 C CA . LEU A 1 85 ? 10.007 4.091 -38.675 1.00 83.06 85 LEU A CA 1
ATOM 704 C C . LEU A 1 85 ? 9.557 2.687 -38.254 1.00 83.06 85 LEU A C 1
ATOM 706 O O . LEU A 1 85 ? 9.730 1.715 -38.987 1.00 83.06 85 LEU A O 1
ATOM 710 N N . GLY A 1 86 ? 8.930 2.568 -37.080 1.00 78.38 86 GLY A N 1
ATOM 711 C CA . GLY A 1 86 ? 8.379 1.307 -36.592 1.00 78.38 86 GLY A CA 1
ATOM 712 C C . GLY A 1 86 ? 7.254 0.758 -37.477 1.00 78.38 86 GLY A C 1
ATOM 713 O O . GLY A 1 86 ? 7.171 -0.457 -37.678 1.00 78.38 86 GLY A O 1
ATOM 714 N N . ARG A 1 87 ? 6.397 1.629 -38.025 1.00 81.50 87 ARG A N 1
ATOM 715 C CA . ARG A 1 87 ? 5.315 1.251 -38.948 1.00 81.50 87 ARG A CA 1
ATOM 716 C C . ARG A 1 87 ? 5.861 0.826 -40.309 1.00 81.50 87 ARG A C 1
ATOM 718 O O . ARG A 1 87 ? 5.453 -0.214 -40.816 1.00 81.50 87 ARG A O 1
ATOM 725 N N . GLU A 1 88 ? 6.787 1.593 -40.873 1.00 83.62 88 GLU A N 1
ATOM 726 C CA . GLU A 1 88 ? 7.426 1.300 -42.160 1.00 83.62 88 GLU A CA 1
ATOM 727 C C . GLU A 1 88 ? 8.193 -0.020 -42.113 1.00 83.62 88 GLU A C 1
ATOM 729 O O . GLU A 1 88 ? 7.996 -0.878 -42.972 1.00 83.62 88 GLU A O 1
ATOM 734 N N . ASN A 1 89 ? 8.980 -0.237 -41.056 1.00 77.00 89 ASN A N 1
ATOM 735 C CA . ASN A 1 89 ? 9.723 -1.477 -40.868 1.00 77.00 89 ASN A CA 1
ATOM 736 C C . ASN A 1 89 ? 8.782 -2.681 -40.688 1.00 77.00 89 ASN A C 1
ATOM 738 O O . ASN A 1 89 ? 8.979 -3.729 -41.298 1.00 77.00 89 ASN A O 1
ATOM 742 N N . ARG A 1 90 ? 7.697 -2.531 -39.912 1.00 71.12 90 ARG A N 1
ATOM 743 C CA . ARG A 1 90 ? 6.682 -3.589 -39.773 1.00 71.12 90 ARG A CA 1
ATOM 744 C C . ARG A 1 90 ? 6.031 -3.928 -41.114 1.00 71.12 90 ARG A C 1
ATOM 746 O O . ARG A 1 90 ? 5.874 -5.105 -41.418 1.00 71.12 90 ARG A O 1
ATOM 753 N N . ASN A 1 91 ? 5.685 -2.920 -41.913 1.00 75.62 91 ASN A N 1
ATOM 754 C CA . ASN A 1 91 ? 5.116 -3.129 -43.240 1.00 75.62 91 ASN A CA 1
ATOM 755 C C . ASN A 1 91 ? 6.113 -3.853 -44.158 1.00 75.62 91 ASN A C 1
ATOM 757 O O . ASN A 1 91 ? 5.746 -4.846 -44.775 1.00 75.62 91 ASN A O 1
ATOM 761 N N . ALA A 1 92 ? 7.380 -3.431 -44.191 1.00 72.69 92 ALA A N 1
ATOM 762 C CA . ALA A 1 92 ? 8.429 -4.086 -44.977 1.00 72.69 92 ALA A CA 1
ATOM 763 C C . ALA A 1 92 ? 8.639 -5.565 -44.581 1.00 72.69 92 ALA A C 1
ATOM 765 O O . ALA A 1 92 ? 8.830 -6.428 -45.442 1.00 72.69 92 ALA A O 1
ATOM 766 N N . LEU A 1 93 ? 8.532 -5.883 -43.287 1.00 67.00 93 LEU A N 1
ATOM 767 C CA . LEU A 1 93 ? 8.601 -7.257 -42.775 1.00 67.00 93 LEU A CA 1
ATOM 768 C C . LEU A 1 93 ? 7.370 -8.101 -43.149 1.00 67.00 93 LEU A C 1
ATOM 770 O O . LEU A 1 93 ? 7.502 -9.304 -43.348 1.00 67.00 93 LEU A O 1
ATOM 774 N N . CYS A 1 94 ? 6.182 -7.502 -43.279 1.00 63.78 94 CYS A N 1
ATOM 775 C CA . CYS A 1 94 ? 4.973 -8.215 -43.710 1.00 63.78 94 CYS A CA 1
ATOM 776 C C . CYS A 1 94 ? 4.996 -8.612 -45.198 1.00 63.78 94 CYS A C 1
ATOM 778 O O . CYS A 1 94 ? 4.342 -9.587 -45.563 1.00 63.78 94 CYS A O 1
ATOM 780 N N . TYR A 1 95 ? 5.737 -7.887 -46.046 1.00 60.97 95 TYR A N 1
ATOM 781 C CA . TYR A 1 95 ? 5.798 -8.126 -47.498 1.00 60.97 95 TYR A CA 1
ATOM 782 C C . TYR A 1 95 ? 7.043 -8.901 -47.969 1.00 60.97 95 TYR A C 1
ATOM 784 O O . TYR A 1 95 ? 7.167 -9.182 -49.158 1.00 60.97 95 TYR A O 1
ATOM 792 N N . SER A 1 96 ? 7.954 -9.284 -47.069 1.00 58.00 96 SER A N 1
ATOM 793 C CA . SER A 1 96 ? 9.162 -10.056 -47.400 1.00 58.00 96 SER A CA 1
ATOM 794 C C . SER A 1 96 ? 9.012 -11.525 -46.980 1.00 58.00 96 SER A C 1
ATOM 796 O O . SER A 1 96 ? 9.403 -11.937 -45.890 1.00 58.00 96 SER A O 1
ATOM 798 N N . SER A 1 97 ? 8.445 -12.347 -47.867 1.00 53.94 97 SER A N 1
ATOM 799 C CA . SER A 1 97 ? 8.119 -13.762 -47.614 1.00 53.94 97 SER A CA 1
ATOM 800 C C . SER A 1 97 ? 9.319 -14.697 -47.370 1.00 53.94 97 SER A C 1
ATOM 802 O O . SER A 1 97 ? 9.108 -15.811 -46.902 1.00 53.94 97 SER A O 1
ATOM 804 N N . GLU A 1 98 ? 10.569 -14.271 -47.593 1.00 53.84 98 GLU A N 1
ATOM 805 C CA . GLU A 1 98 ? 11.765 -15.108 -47.344 1.00 53.84 98 GLU A CA 1
ATOM 806 C C . GLU A 1 98 ? 12.850 -14.467 -46.452 1.00 53.84 98 GLU A C 1
ATOM 808 O O . GLU A 1 98 ? 13.755 -15.162 -45.991 1.00 53.84 98 GLU A O 1
ATOM 813 N N . GLN A 1 99 ? 12.751 -13.176 -46.109 1.00 48.41 99 GLN A N 1
ATOM 814 C CA . GLN A 1 99 ? 13.731 -12.485 -45.242 1.00 48.41 99 GLN A CA 1
ATOM 815 C C . GLN A 1 99 ? 13.301 -12.376 -43.770 1.00 48.41 99 GLN A C 1
ATOM 817 O O . GLN A 1 99 ? 14.066 -11.880 -42.938 1.00 48.41 99 GLN A O 1
ATOM 822 N N . GLY A 1 100 ? 12.143 -12.936 -43.402 1.00 47.12 100 GLY A N 1
ATOM 823 C CA . GLY A 1 100 ? 11.600 -12.964 -42.033 1.00 47.12 100 GLY A CA 1
ATOM 824 C C . GLY A 1 100 ? 12.454 -13.685 -40.971 1.00 47.12 100 GLY A C 1
ATOM 825 O O . GLY A 1 100 ? 12.003 -13.867 -39.844 1.00 47.12 100 GLY A O 1
ATOM 826 N N . ARG A 1 101 ? 13.685 -14.098 -41.303 1.00 47.00 101 ARG A N 1
ATOM 827 C CA . ARG A 1 101 ? 14.642 -14.767 -40.407 1.00 47.00 101 ARG A CA 1
ATOM 828 C C . ARG A 1 101 ? 15.850 -13.926 -39.988 1.00 47.00 101 ARG A C 1
ATOM 830 O O . ARG A 1 101 ? 16.599 -14.401 -39.147 1.00 47.00 101 ARG A O 1
ATOM 837 N N . GLN A 1 102 ? 16.078 -12.715 -40.508 1.00 45.66 102 GLN A N 1
ATOM 838 C CA . GLN A 1 102 ? 17.245 -11.916 -40.072 1.00 45.66 102 GLN A CA 1
ATOM 839 C C . GLN A 1 102 ? 16.991 -11.032 -38.843 1.00 45.66 102 GLN A C 1
ATOM 841 O O . GLN A 1 102 ? 17.935 -10.618 -38.178 1.00 45.66 102 GLN A O 1
ATOM 846 N N . GLY A 1 103 ? 15.730 -10.813 -38.474 1.00 49.84 103 GLY A N 1
ATOM 847 C CA . GLY A 1 103 ? 15.355 -10.209 -37.198 1.00 49.84 103 GLY A CA 1
ATOM 848 C C . GLY A 1 103 ? 15.011 -11.264 -36.152 1.00 49.84 103 GLY A C 1
ATOM 849 O O . GLY A 1 103 ? 13.915 -11.211 -35.600 1.00 49.84 103 GLY A O 1
ATOM 850 N N . VAL A 1 104 ? 15.878 -12.256 -35.900 1.00 51.12 104 VAL A N 1
ATOM 851 C CA . VAL A 1 104 ? 15.673 -13.140 -34.739 1.00 51.12 104 VAL A CA 1
ATOM 852 C C . VAL A 1 104 ? 15.887 -12.286 -33.500 1.00 51.12 104 VAL A C 1
ATOM 854 O O . VAL A 1 104 ? 17.014 -12.076 -33.054 1.00 51.12 104 VAL A O 1
ATOM 857 N N . PHE A 1 105 ? 14.794 -11.743 -32.966 1.00 55.03 105 PHE A N 1
ATOM 858 C CA . PHE A 1 105 ? 14.811 -11.176 -31.634 1.00 55.03 105 PHE A CA 1
ATOM 859 C C . PHE A 1 105 ? 15.223 -12.293 -30.690 1.00 55.03 105 PHE A C 1
ATOM 861 O O . PHE A 1 105 ? 14.537 -13.296 -30.512 1.00 55.03 105 PHE A O 1
ATOM 868 N N . GLU A 1 106 ? 16.412 -12.115 -30.151 1.00 62.84 106 GLU A N 1
ATOM 869 C CA . GLU A 1 106 ? 17.021 -12.964 -29.156 1.00 62.84 106 GLU A CA 1
ATOM 870 C C . GLU A 1 106 ? 16.012 -13.200 -28.006 1.00 62.84 106 GLU A C 1
ATOM 872 O O . GLU A 1 106 ? 15.465 -12.249 -27.443 1.00 62.84 106 GLU A O 1
ATOM 877 N N . ALA A 1 107 ? 15.695 -14.464 -27.708 1.00 71.81 107 ALA A N 1
ATOM 878 C CA . ALA A 1 107 ? 14.550 -14.824 -26.867 1.00 71.81 107 ALA A CA 1
ATOM 879 C C . ALA A 1 107 ? 14.763 -14.460 -25.388 1.00 71.81 107 ALA A C 1
ATOM 881 O O . ALA A 1 107 ? 15.596 -15.082 -24.746 1.00 71.81 107 ALA A O 1
ATOM 882 N N . ILE A 1 108 ? 14.002 -13.505 -24.840 1.00 80.94 108 ILE A N 1
ATOM 883 C CA . ILE A 1 108 ? 14.101 -13.009 -23.447 1.00 80.94 108 ILE A CA 1
ATOM 884 C C . ILE A 1 108 ? 14.044 -14.148 -22.416 1.00 80.94 108 ILE A C 1
ATOM 886 O O . ILE A 1 108 ? 13.112 -14.950 -22.443 1.00 80.94 108 ILE A O 1
ATOM 890 N N . THR A 1 109 ? 15.004 -14.191 -21.484 1.00 88.44 109 THR A N 1
ATOM 891 C CA . THR A 1 109 ? 15.000 -15.117 -20.339 1.00 88.44 109 THR A CA 1
ATOM 892 C C . THR A 1 109 ? 14.577 -14.399 -19.050 1.00 88.44 109 THR A C 1
ATOM 894 O O . THR A 1 109 ? 14.733 -13.181 -18.936 1.00 88.44 109 THR A O 1
ATOM 897 N N . PRO A 1 110 ? 14.043 -15.117 -18.043 1.00 89.06 110 PRO A N 1
ATOM 898 C CA . PRO A 1 110 ? 13.688 -14.525 -16.750 1.00 89.06 110 PRO A CA 1
ATOM 899 C C . PRO A 1 110 ? 14.858 -13.842 -16.022 1.00 89.06 110 PRO A C 1
ATOM 901 O O . PRO A 1 110 ? 14.638 -12.920 -15.238 1.00 89.06 110 PRO A O 1
ATOM 904 N N . GLU A 1 111 ? 16.085 -14.292 -16.272 1.00 91.25 111 GLU A N 1
ATOM 905 C CA . GLU A 1 111 ? 17.323 -13.782 -15.676 1.00 91.25 111 GLU A CA 1
ATOM 906 C C . GLU A 1 111 ? 17.807 -12.474 -16.318 1.00 91.25 111 GLU A C 1
ATOM 908 O O . GLU A 1 111 ? 18.653 -11.787 -15.745 1.00 91.25 111 GLU A O 1
ATOM 913 N N . ASP A 1 112 ? 17.257 -12.091 -17.472 1.00 83.12 112 ASP A N 1
ATOM 914 C CA . ASP A 1 112 ? 17.560 -10.806 -18.087 1.00 83.12 112 ASP A CA 1
ATOM 915 C C . ASP A 1 112 ? 17.055 -9.657 -17.192 1.00 83.12 112 ASP A C 1
ATOM 917 O O . ASP A 1 112 ? 15.905 -9.646 -16.737 1.00 83.12 112 ASP A O 1
ATOM 921 N N . VAL A 1 113 ? 17.903 -8.650 -16.959 1.00 85.75 113 VAL A N 1
ATOM 922 C CA . VAL A 1 113 ? 17.497 -7.385 -16.327 1.00 85.75 113 VAL A CA 1
ATOM 923 C C . VAL A 1 113 ? 16.382 -6.741 -17.152 1.00 85.75 113 VAL A C 1
ATOM 925 O O . VAL A 1 113 ? 16.531 -6.498 -18.350 1.00 85.75 113 VAL A O 1
ATOM 928 N N . ALA A 1 114 ? 15.275 -6.451 -16.480 1.00 83.88 114 ALA A N 1
ATOM 929 C CA . ALA A 1 114 ? 14.087 -5.818 -17.030 1.00 83.88 114 ALA A CA 1
ATOM 930 C C . ALA A 1 114 ? 14.076 -4.303 -16.795 1.00 83.88 114 ALA A C 1
ATOM 932 O O . ALA A 1 114 ? 13.520 -3.556 -17.595 1.00 83.88 114 ALA A O 1
ATOM 933 N N . THR A 1 115 ? 14.646 -3.835 -15.681 1.00 83.00 115 THR A N 1
ATOM 934 C CA . THR A 1 115 ? 14.684 -2.410 -15.338 1.00 83.00 115 THR A CA 1
ATOM 935 C C . THR A 1 115 ? 15.788 -2.108 -14.336 1.00 83.00 115 THR A C 1
ATOM 937 O O . THR A 1 115 ? 16.160 -2.953 -13.525 1.00 83.00 115 THR A O 1
ATOM 940 N N . LEU A 1 116 ? 16.246 -0.860 -14.354 1.00 84.88 116 LEU A N 1
ATOM 941 C CA . LEU A 1 116 ? 16.985 -0.260 -13.251 1.00 84.88 116 LEU A CA 1
ATOM 942 C C . LEU A 1 116 ? 16.033 0.616 -12.442 1.00 84.88 116 LEU A C 1
ATOM 944 O O . LEU A 1 116 ? 15.221 1.332 -13.032 1.00 84.88 116 LEU A O 1
ATOM 948 N N . ILE A 1 117 ? 16.105 0.550 -11.118 1.00 83.06 117 ILE A N 1
ATOM 949 C CA . ILE A 1 117 ? 15.423 1.498 -10.231 1.00 83.06 117 ILE A CA 1
ATOM 950 C C . ILE A 1 117 ? 16.486 2.184 -9.393 1.00 83.06 117 ILE A C 1
ATOM 952 O O . ILE A 1 117 ? 17.275 1.518 -8.731 1.00 83.06 117 ILE A O 1
ATOM 956 N N . TYR A 1 118 ? 16.52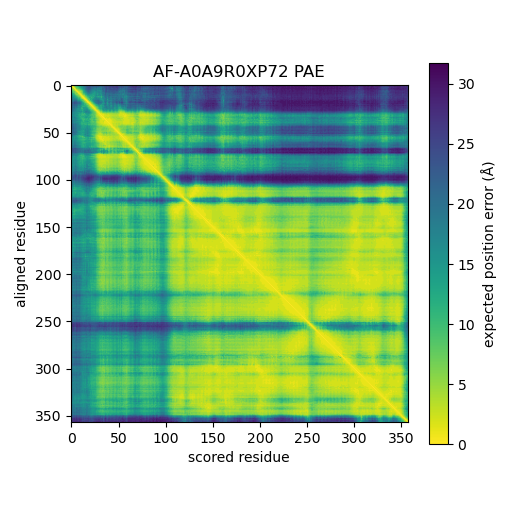2 3.512 -9.450 1.00 81.00 118 TYR A N 1
ATOM 957 C CA . TYR A 1 118 ? 17.479 4.286 -8.677 1.00 81.00 118 TYR A CA 1
ATOM 958 C C . TYR A 1 118 ? 16.973 4.527 -7.257 1.00 81.00 118 TYR A C 1
ATOM 960 O O . TYR A 1 118 ? 15.834 4.956 -7.072 1.00 81.00 118 TYR A O 1
ATOM 968 N N . THR A 1 119 ? 17.840 4.281 -6.279 1.00 80.31 119 THR A N 1
ATOM 969 C CA . THR A 1 119 ? 17.616 4.589 -4.862 1.00 80.31 119 THR A CA 1
ATOM 970 C C . THR A 1 119 ? 18.615 5.650 -4.414 1.00 80.31 119 THR A C 1
ATOM 972 O O . THR A 1 119 ? 19.760 5.656 -4.875 1.00 80.31 119 THR A O 1
ATOM 975 N N . SER A 1 120 ? 18.181 6.594 -3.572 1.00 70.50 120 SER A N 1
ATOM 976 C CA . SER A 1 120 ? 19.036 7.677 -3.065 1.00 70.50 120 SER A CA 1
ATOM 977 C C . SER A 1 120 ? 20.152 7.134 -2.177 1.00 70.50 120 SER A C 1
ATOM 979 O O . SER A 1 120 ? 21.287 7.598 -2.288 1.00 70.50 120 SER A O 1
ATOM 981 N N . GLY A 1 121 ? 19.856 6.116 -1.367 1.00 63.94 121 GLY A N 1
ATOM 982 C CA . GLY A 1 121 ? 20.805 5.456 -0.484 1.00 63.94 121 GLY A CA 1
ATOM 983 C C . GLY A 1 121 ? 21.414 6.402 0.560 1.00 63.94 121 GLY A C 1
ATOM 984 O O . GLY A 1 121 ? 21.444 7.625 0.433 1.00 63.94 121 GLY A O 1
ATOM 985 N N . THR A 1 122 ? 21.999 5.842 1.616 1.00 56.19 122 THR A N 1
ATOM 986 C CA . THR A 1 122 ? 22.640 6.645 2.677 1.00 56.19 122 THR A CA 1
ATOM 987 C C . THR A 1 122 ? 23.902 7.385 2.215 1.00 56.19 122 THR A C 1
ATOM 989 O O . THR A 1 122 ? 24.373 8.284 2.907 1.00 56.19 122 THR A O 1
ATOM 992 N N . SER A 1 123 ? 24.457 7.029 1.050 1.00 63.31 123 SER A N 1
ATOM 993 C CA . SER A 1 123 ? 25.678 7.627 0.498 1.00 63.31 123 SER A CA 1
ATOM 994 C C . SER A 1 123 ? 25.457 8.928 -0.282 1.00 63.31 123 SER A C 1
ATOM 996 O O . SER A 1 123 ? 26.438 9.513 -0.734 1.00 63.31 123 SER A O 1
ATOM 998 N N . GLY A 1 124 ? 24.210 9.369 -0.496 1.00 67.25 124 GLY A N 1
ATOM 999 C CA . GLY A 1 124 ? 23.871 10.598 -1.235 1.00 67.25 124 GLY A CA 1
ATOM 1000 C C . GLY A 1 124 ? 24.099 10.533 -2.753 1.00 67.25 124 GLY A C 1
ATOM 1001 O O . GLY A 1 124 ? 23.582 11.367 -3.491 1.00 67.25 124 GLY A O 1
ATOM 1002 N N . THR A 1 125 ? 24.842 9.535 -3.236 1.00 70.94 125 THR A N 1
ATOM 1003 C CA . THR A 1 125 ? 24.969 9.182 -4.651 1.00 70.94 125 THR A CA 1
ATOM 1004 C C . THR A 1 125 ? 23.943 8.109 -5.020 1.00 70.94 125 THR A C 1
ATOM 1006 O O . THR A 1 125 ? 24.019 6.996 -4.487 1.00 70.94 125 THR A O 1
ATOM 1009 N N . PRO A 1 126 ? 23.005 8.397 -5.939 1.00 73.62 126 PRO A N 1
ATOM 1010 C CA . PRO A 1 126 ? 21.971 7.435 -6.281 1.00 73.62 126 PRO A CA 1
ATOM 1011 C C . PRO A 1 126 ? 22.532 6.212 -7.013 1.00 73.62 126 PRO A C 1
ATOM 1013 O O . PRO A 1 126 ? 23.367 6.336 -7.914 1.00 73.62 126 PRO A O 1
ATOM 1016 N N . LYS A 1 127 ? 22.049 5.021 -6.653 1.00 80.06 127 LYS A N 1
ATOM 1017 C CA . LYS A 1 127 ? 22.510 3.737 -7.208 1.00 80.06 127 LYS A CA 1
ATOM 1018 C C . LYS A 1 127 ? 21.384 3.054 -7.969 1.00 80.06 127 LYS A C 1
ATOM 1020 O O . LYS A 1 127 ? 20.259 3.004 -7.491 1.00 80.06 127 LYS A O 1
ATOM 1025 N N . GLY A 1 128 ? 21.688 2.525 -9.154 1.00 83.31 128 GLY A N 1
ATOM 1026 C CA . GLY A 1 128 ? 20.725 1.794 -9.977 1.00 83.31 128 GLY A CA 1
ATOM 1027 C C . GLY A 1 128 ? 20.643 0.326 -9.570 1.00 83.31 128 GLY A C 1
ATOM 1028 O O . GLY A 1 128 ? 21.549 -0.451 -9.864 1.00 83.31 128 GLY A O 1
ATOM 1029 N N . VAL A 1 129 ? 19.549 -0.066 -8.926 1.00 86.81 129 VAL A N 1
ATOM 1030 C CA . VAL A 1 129 ? 19.258 -1.462 -8.596 1.00 86.81 129 VAL A CA 1
ATOM 1031 C C . VAL A 1 129 ? 18.807 -2.196 -9.854 1.00 86.81 129 VAL A C 1
ATOM 1033 O O . VAL A 1 129 ? 17.807 -1.827 -10.472 1.00 86.81 129 VAL A O 1
ATO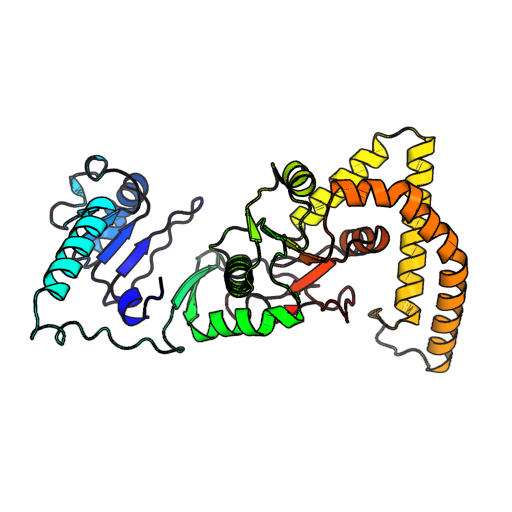M 1036 N N . MET A 1 130 ? 19.537 -3.248 -10.227 1.00 89.25 130 MET A N 1
ATOM 1037 C CA . MET A 1 130 ? 19.199 -4.109 -11.361 1.00 89.25 130 MET A CA 1
ATOM 1038 C C . MET A 1 130 ? 18.094 -5.092 -10.979 1.00 89.25 130 MET A C 1
ATOM 1040 O O . MET A 1 130 ? 18.315 -5.983 -10.164 1.00 89.25 130 MET A O 1
ATOM 1044 N N . LEU A 1 131 ? 16.921 -4.962 -11.598 1.00 88.38 131 LEU A N 1
ATOM 1045 C CA . LEU A 1 131 ? 15.801 -5.879 -11.403 1.00 88.38 131 LEU A CA 1
ATOM 1046 C C . LEU A 1 131 ? 15.565 -6.700 -12.665 1.00 88.38 131 LEU A C 1
ATOM 1048 O O . LEU A 1 131 ? 15.304 -6.153 -13.737 1.00 88.38 131 LEU A O 1
ATOM 1052 N N . THR A 1 132 ? 15.631 -8.020 -12.525 1.00 90.81 132 THR A N 1
ATOM 1053 C CA . THR A 1 132 ? 15.330 -8.985 -13.591 1.00 90.81 132 THR A CA 1
ATOM 1054 C C . THR A 1 132 ? 13.832 -9.205 -13.761 1.00 90.81 132 THR A C 1
ATOM 1056 O O . THR A 1 132 ? 13.037 -8.898 -12.866 1.00 90.81 132 THR A O 1
ATOM 1059 N N . HIS A 1 133 ? 13.432 -9.786 -14.897 1.00 89.25 133 HIS A N 1
ATOM 1060 C CA . HIS A 1 133 ? 12.049 -10.234 -15.106 1.00 89.25 133 HIS A CA 1
ATOM 1061 C C . HIS A 1 133 ? 11.604 -11.185 -13.989 1.00 89.25 133 HIS A C 1
ATOM 1063 O O . HIS A 1 133 ? 10.504 -11.047 -13.455 1.00 89.25 133 HIS A O 1
ATOM 1069 N N . ARG A 1 134 ? 12.490 -12.093 -13.558 1.00 92.94 134 ARG A N 1
ATOM 1070 C CA . ARG A 1 134 ? 12.245 -13.025 -12.453 1.00 92.94 134 ARG A CA 1
ATOM 1071 C C . ARG A 1 134 ? 11.989 -12.313 -11.126 1.00 92.94 134 ARG A C 1
ATOM 1073 O O . ARG A 1 134 ? 11.100 -12.739 -10.392 1.00 92.94 134 ARG A O 1
ATOM 1080 N N . ASN A 1 135 ? 12.716 -11.233 -10.820 1.00 92.25 135 ASN A N 1
ATOM 1081 C CA . ASN A 1 135 ? 12.481 -10.460 -9.593 1.00 92.25 135 ASN A CA 1
ATOM 1082 C C . ASN A 1 135 ? 11.079 -9.837 -9.583 1.00 92.25 135 ASN A C 1
ATOM 1084 O O . ASN A 1 135 ? 10.368 -9.943 -8.585 1.00 92.25 135 ASN A O 1
ATOM 1088 N N . LEU A 1 136 ? 10.671 -9.226 -10.700 1.00 89.25 136 LEU A N 1
ATOM 1089 C CA . LEU A 1 136 ? 9.365 -8.575 -10.832 1.00 89.25 136 LEU A CA 1
ATOM 1090 C C . LEU A 1 136 ? 8.218 -9.594 -10.779 1.00 89.25 136 LEU A C 1
ATOM 1092 O O . LEU A 1 136 ? 7.262 -9.414 -10.027 1.00 89.25 136 LEU A O 1
ATOM 1096 N N . LEU A 1 137 ? 8.337 -10.701 -11.519 1.00 91.62 137 LEU A N 1
ATOM 1097 C CA . LEU A 1 137 ? 7.341 -11.776 -11.523 1.00 91.62 137 LEU A CA 1
ATOM 1098 C C . LEU A 1 137 ? 7.208 -12.449 -10.155 1.00 91.62 137 LEU A C 1
ATOM 1100 O O . LEU A 1 137 ? 6.102 -12.804 -9.754 1.00 91.62 137 LEU A O 1
ATOM 1104 N N . HIS A 1 138 ? 8.307 -12.583 -9.406 1.00 92.00 138 HIS A N 1
ATOM 1105 C CA . HIS A 1 138 ? 8.249 -13.099 -8.041 1.00 92.00 138 HIS A CA 1
ATOM 1106 C C . HIS A 1 138 ? 7.347 -12.237 -7.144 1.00 92.00 138 HIS A C 1
ATOM 1108 O O . HIS A 1 138 ? 6.553 -12.799 -6.393 1.00 92.00 138 HIS A O 1
ATOM 1114 N N . GLN A 1 139 ? 7.399 -10.903 -7.248 1.00 89.75 139 GLN A N 1
ATOM 1115 C CA . GLN A 1 139 ? 6.496 -10.028 -6.485 1.00 89.75 139 GLN A CA 1
ATOM 1116 C C . GLN A 1 139 ? 5.038 -10.253 -6.866 1.00 89.75 139 GLN A C 1
ATOM 1118 O O . GLN A 1 139 ? 4.195 -10.481 -6.001 1.00 89.75 139 GLN A O 1
ATOM 1123 N N . ILE A 1 140 ? 4.759 -10.233 -8.169 1.00 90.38 140 ILE A N 1
ATOM 1124 C CA . ILE A 1 140 ? 3.404 -10.368 -8.711 1.00 90.38 140 ILE A CA 1
ATOM 1125 C C . ILE A 1 140 ? 2.770 -11.683 -8.242 1.00 90.38 140 ILE A C 1
ATOM 1127 O O . ILE A 1 140 ? 1.639 -11.683 -7.763 1.00 90.38 140 ILE A O 1
ATOM 1131 N N . ASN A 1 141 ? 3.522 -12.784 -8.298 1.00 90.62 141 ASN A N 1
ATOM 1132 C CA . ASN A 1 141 ? 3.023 -14.110 -7.933 1.00 90.62 141 ASN A CA 1
ATOM 1133 C C . ASN A 1 141 ? 2.772 -14.282 -6.426 1.00 90.62 141 ASN A C 1
ATOM 1135 O O . ASN A 1 141 ? 1.946 -15.107 -6.043 1.00 90.62 141 ASN A O 1
ATOM 1139 N N . ASN A 1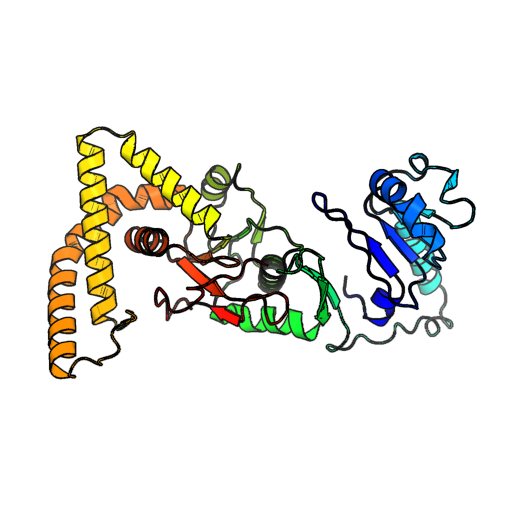 142 ? 3.471 -13.539 -5.561 1.00 90.06 142 ASN A N 1
ATOM 1140 C CA . ASN A 1 142 ? 3.375 -13.708 -4.104 1.00 90.06 142 ASN A CA 1
ATOM 1141 C C . ASN A 1 142 ? 2.498 -12.653 -3.420 1.00 90.06 142 ASN A C 1
ATOM 1143 O O . ASN A 1 142 ? 2.036 -12.872 -2.300 1.00 90.06 142 ASN A O 1
ATOM 1147 N N . MET A 1 143 ? 2.229 -11.521 -4.074 1.00 89.94 143 MET A N 1
ATOM 1148 C CA . MET A 1 143 ? 1.479 -10.423 -3.462 1.00 89.94 143 MET A CA 1
ATOM 1149 C C . MET A 1 143 ? 0.026 -10.788 -3.123 1.00 89.94 143 MET A C 1
ATOM 1151 O O . MET A 1 143 ? -0.554 -10.181 -2.221 1.00 89.94 143 MET A O 1
ATOM 1155 N N . TRP A 1 144 ? -0.531 -11.830 -3.749 1.00 89.56 144 TRP A N 1
ATOM 1156 C CA . TRP A 1 144 ? -1.879 -12.331 -3.462 1.00 89.56 144 TRP A CA 1
ATOM 1157 C C . TRP A 1 144 ? -2.077 -12.737 -1.982 1.00 89.56 144 TRP A C 1
ATOM 1159 O O . TRP A 1 144 ? -3.158 -12.551 -1.426 1.00 89.56 144 TRP A O 1
ATOM 1169 N N . GLU A 1 145 ? -1.020 -13.214 -1.308 1.00 89.12 145 GLU A N 1
ATOM 1170 C CA . GLU A 1 145 ? -1.029 -13.583 0.121 1.00 89.12 145 GLU A CA 1
ATOM 1171 C C . GLU A 1 145 ? -1.251 -12.376 1.045 1.00 89.12 145 GLU A C 1
ATOM 1173 O O . GLU A 1 145 ? -1.767 -12.489 2.163 1.00 89.12 145 GLU A O 1
ATOM 1178 N N . ILE A 1 146 ? -0.812 -11.203 0.588 1.00 89.31 146 ILE A N 1
ATOM 1179 C CA . ILE A 1 146 ? -0.908 -9.935 1.313 1.00 89.31 146 ILE A CA 1
ATOM 1180 C C . ILE A 1 146 ? -2.218 -9.247 0.934 1.00 89.31 146 ILE A C 1
ATOM 1182 O O . ILE A 1 146 ? -2.936 -8.742 1.800 1.00 89.31 146 ILE A O 1
ATOM 1186 N N . VAL A 1 147 ? -2.536 -9.268 -0.358 1.00 93.06 147 VAL A N 1
ATOM 1187 C CA . VAL A 1 147 ? -3.662 -8.585 -0.982 1.00 93.06 147 VAL A CA 1
ATOM 1188 C C . VAL A 1 147 ? -4.430 -9.609 -1.821 1.00 93.06 147 VAL A C 1
ATOM 1190 O O . VAL A 1 147 ? -4.136 -9.761 -3.002 1.00 93.06 147 VAL A O 1
ATOM 1193 N N . PRO A 1 148 ? -5.419 -10.322 -1.250 1.00 94.00 148 PRO A N 1
ATOM 1194 C CA . PRO A 1 148 ? -6.224 -11.297 -1.986 1.00 94.00 148 PRO A CA 1
ATOM 1195 C C . PRO A 1 148 ? -7.246 -10.572 -2.874 1.00 94.00 148 PRO A C 1
ATOM 1197 O O . PRO A 1 148 ? -8.446 -10.520 -2.582 1.00 94.00 148 PRO A O 1
ATOM 1200 N N . ALA A 1 149 ? -6.731 -9.935 -3.923 1.00 93.94 149 ALA A N 1
ATOM 1201 C CA . ALA A 1 149 ? -7.495 -9.174 -4.892 1.00 93.94 149 ALA A CA 1
ATOM 1202 C C . ALA A 1 149 ? -8.361 -10.101 -5.746 1.00 93.94 149 ALA A C 1
ATOM 1204 O O . ALA A 1 149 ? -7.945 -11.199 -6.113 1.00 93.94 149 ALA A O 1
ATOM 1205 N N . VAL A 1 150 ? -9.556 -9.636 -6.089 1.00 94.62 150 VAL A N 1
ATOM 1206 C CA . VAL A 1 150 ? -10.445 -10.299 -7.047 1.00 94.62 150 VAL A CA 1
ATOM 1207 C C . VAL A 1 150 ? -10.721 -9.365 -8.226 1.00 94.62 150 VAL A C 1
ATOM 1209 O O . VAL A 1 150 ? -10.660 -8.141 -8.055 1.00 94.62 150 VAL A O 1
ATOM 1212 N N . PRO A 1 151 ? -11.053 -9.903 -9.413 1.00 95.62 151 PRO A N 1
ATOM 1213 C CA . PRO A 1 151 ? -11.438 -9.080 -10.553 1.00 95.62 151 PRO A CA 1
ATOM 1214 C C . PRO A 1 151 ? -12.545 -8.086 -10.184 1.00 95.62 151 PRO A C 1
ATOM 1216 O O . PRO A 1 151 ? -13.502 -8.432 -9.489 1.00 95.62 151 PRO A O 1
ATOM 1219 N N . GLY A 1 152 ? -12.403 -6.837 -10.631 1.00 93.38 152 GLY A N 1
ATOM 1220 C CA . GLY A 1 152 ? -13.312 -5.740 -10.277 1.00 93.38 152 GLY A CA 1
ATOM 1221 C C . GLY A 1 152 ? -13.006 -5.026 -8.952 1.00 93.38 152 GLY A C 1
ATOM 1222 O O . GLY A 1 152 ? -13.653 -4.018 -8.644 1.00 93.38 152 GLY A O 1
ATOM 1223 N N . ASP A 1 153 ? -12.007 -5.477 -8.181 1.00 96.94 153 ASP A N 1
ATOM 1224 C CA . ASP A 1 153 ? -11.488 -4.682 -7.068 1.00 96.94 153 ASP A CA 1
ATOM 1225 C C . ASP A 1 153 ? -10.962 -3.326 -7.556 1.00 96.94 153 ASP A C 1
ATOM 1227 O O . ASP A 1 153 ? -10.536 -3.160 -8.696 1.00 96.94 153 ASP A O 1
ATOM 1231 N N . ARG A 1 154 ? -10.995 -2.335 -6.664 1.00 97.25 154 ARG A N 1
ATOM 1232 C CA . ARG A 1 154 ? -10.609 -0.952 -6.953 1.00 97.25 154 ARG A CA 1
ATOM 1233 C C . ARG A 1 154 ? -9.459 -0.584 -6.044 1.00 97.25 154 ARG A C 1
ATOM 1235 O O . ARG A 1 154 ? -9.607 -0.660 -4.823 1.00 97.25 154 ARG A O 1
ATOM 1242 N N . PHE A 1 155 ? -8.356 -0.181 -6.642 1.00 97.25 155 PHE A N 1
ATOM 1243 C CA . PHE A 1 155 ? -7.127 0.188 -5.971 1.00 97.25 155 PHE A CA 1
ATOM 1244 C C . PHE A 1 155 ? -6.911 1.683 -6.121 1.00 97.25 155 PHE A C 1
ATOM 1246 O O . PHE A 1 155 ? -6.883 2.190 -7.238 1.00 97.25 155 PHE A O 1
ATOM 1253 N N . LEU A 1 156 ? -6.774 2.391 -5.004 1.00 96.56 156 LEU A N 1
ATOM 1254 C CA . LEU A 1 156 ? -6.287 3.763 -5.019 1.00 96.56 156 LEU A CA 1
ATOM 1255 C C . LEU A 1 156 ? -4.776 3.750 -4.788 1.00 96.56 156 LEU A C 1
ATOM 1257 O O . LEU A 1 156 ? -4.315 3.314 -3.731 1.00 96.56 156 LEU A O 1
ATOM 1261 N N . SER A 1 157 ? -4.039 4.265 -5.758 1.00 93.81 157 SER A N 1
ATOM 1262 C CA . SER A 1 157 ? -2.587 4.326 -5.755 1.00 93.81 157 SER A CA 1
ATOM 1263 C C . SER A 1 157 ? -2.107 5.753 -5.577 1.00 93.81 157 SER A C 1
ATOM 1265 O O . SER A 1 157 ? -2.501 6.666 -6.306 1.00 93.81 157 SER A O 1
ATOM 1267 N N . MET A 1 158 ? -1.274 5.933 -4.557 1.00 89.75 158 MET A N 1
ATOM 1268 C CA . MET A 1 158 ? -0.791 7.238 -4.103 1.00 89.75 158 MET A CA 1
ATOM 1269 C C . MET A 1 158 ? 0.678 7.488 -4.426 1.00 89.75 158 MET A C 1
ATOM 1271 O O . MET A 1 158 ? 1.177 8.597 -4.226 1.00 89.75 158 MET A O 1
ATOM 1275 N N . LEU A 1 159 ? 1.379 6.438 -4.836 1.00 86.75 159 LEU A N 1
ATOM 1276 C CA . LEU A 1 159 ? 2.807 6.451 -5.067 1.00 86.75 159 LEU A CA 1
ATOM 1277 C C . LEU A 1 159 ? 3.069 6.517 -6.569 1.00 86.75 159 LEU A C 1
ATOM 1279 O O . LEU A 1 159 ? 2.199 6.178 -7.371 1.00 86.75 159 LEU A O 1
ATOM 1283 N N . PRO A 1 160 ? 4.250 6.987 -6.972 1.00 83.38 160 PRO A N 1
ATOM 1284 C CA . PRO A 1 160 ? 4.575 7.044 -8.376 1.00 83.38 160 PRO A CA 1
ATOM 1285 C C . PRO A 1 160 ? 5.087 5.690 -8.923 1.00 83.38 160 PRO A C 1
ATOM 1287 O O . PRO A 1 160 ? 5.838 4.996 -8.226 1.00 83.38 160 PRO A O 1
ATOM 1290 N N . PRO A 1 161 ? 4.799 5.361 -10.201 1.00 81.44 161 PRO A N 1
ATOM 1291 C CA . PRO A 1 161 ? 5.143 4.077 -10.843 1.00 81.44 161 PRO A CA 1
ATOM 1292 C C . PRO A 1 161 ? 6.645 3.743 -10.936 1.00 81.44 161 PRO A C 1
ATOM 1294 O O . PRO A 1 161 ? 7.039 2.635 -11.315 1.00 81.44 161 PRO A O 1
ATOM 1297 N N . TRP A 1 162 ? 7.529 4.711 -10.681 1.00 80.38 162 TRP A N 1
ATOM 1298 C CA . TRP A 1 162 ? 8.979 4.499 -10.708 1.00 80.38 162 TRP A CA 1
ATOM 1299 C C . TRP A 1 162 ? 9.551 3.980 -9.389 1.00 80.38 162 TRP A C 1
ATOM 1301 O O . TRP A 1 162 ? 10.649 3.427 -9.404 1.00 80.38 162 TRP A O 1
ATOM 1311 N N . HIS A 1 163 ? 8.819 4.079 -8.275 1.00 86.44 163 HIS A N 1
ATOM 1312 C CA . HIS A 1 163 ? 9.216 3.396 -7.047 1.00 86.44 163 HIS A CA 1
ATOM 1313 C C . HIS A 1 163 ? 8.876 1.910 -7.131 1.00 86.44 163 HIS A C 1
ATOM 1315 O O . HIS A 1 163 ? 7.787 1.524 -7.554 1.00 86.44 163 HIS A O 1
ATOM 1321 N N . ALA A 1 164 ? 9.799 1.064 -6.674 1.00 89.31 164 ALA A N 1
ATOM 1322 C CA . ALA A 1 164 ? 9.670 -0.386 -6.786 1.00 89.31 164 ALA A CA 1
ATOM 1323 C C . ALA A 1 164 ? 8.423 -0.947 -6.075 1.00 89.31 164 ALA A C 1
ATOM 1325 O O . ALA A 1 164 ? 7.828 -1.917 -6.551 1.00 89.31 164 ALA A O 1
ATOM 1326 N N . TYR A 1 165 ? 8.009 -0.315 -4.968 1.00 89.88 165 TYR A N 1
ATOM 1327 C CA . TYR A 1 165 ? 6.790 -0.661 -4.231 1.00 89.88 165 TYR A CA 1
ATOM 1328 C C . TYR A 1 165 ? 5.531 -0.472 -5.084 1.00 89.88 165 TYR A C 1
ATOM 1330 O O . TYR A 1 165 ? 4.803 -1.438 -5.309 1.00 89.88 165 TYR A O 1
ATOM 1338 N N . GLU A 1 166 ? 5.314 0.728 -5.625 1.00 90.50 166 GLU A N 1
ATOM 1339 C CA . GLU A 1 166 ? 4.139 0.997 -6.459 1.00 90.50 166 GLU A CA 1
ATOM 1340 C C . GLU A 1 166 ? 4.179 0.214 -7.764 1.00 90.50 166 GLU A C 1
ATOM 1342 O O . GLU A 1 166 ? 3.175 -0.355 -8.168 1.00 90.50 166 GLU A O 1
ATOM 1347 N N . ARG A 1 167 ? 5.348 0.116 -8.401 1.00 90.69 167 ARG A N 1
ATOM 1348 C CA . ARG A 1 167 ? 5.493 -0.635 -9.649 1.00 90.69 167 ARG A CA 1
ATOM 1349 C C . ARG A 1 167 ? 5.070 -2.093 -9.490 1.00 90.69 167 ARG A C 1
ATOM 1351 O O . ARG A 1 167 ? 4.416 -2.659 -10.361 1.00 90.69 167 ARG A O 1
ATOM 1358 N N . SER A 1 168 ? 5.444 -2.705 -8.367 1.00 90.38 168 SER A N 1
ATOM 1359 C CA . SER A 1 168 ? 5.030 -4.073 -8.056 1.00 90.38 168 SER A CA 1
ATOM 1360 C C . SER A 1 168 ? 3.518 -4.148 -7.841 1.00 90.38 168 SER A C 1
ATOM 1362 O O . SER A 1 168 ? 2.882 -5.073 -8.346 1.00 90.38 168 SER A O 1
ATOM 1364 N N . ALA A 1 169 ? 2.942 -3.175 -7.123 1.00 91.38 169 ALA A N 1
ATOM 1365 C CA . ALA A 1 169 ? 1.501 -3.074 -6.898 1.00 91.38 169 ALA A CA 1
ATOM 1366 C C . ALA A 1 169 ? 0.726 -2.929 -8.216 1.00 91.38 169 ALA A C 1
ATOM 1368 O O . ALA A 1 169 ? -0.215 -3.680 -8.447 1.00 91.38 169 ALA A O 1
ATOM 1369 N N . GLU A 1 170 ? 1.166 -2.054 -9.116 1.00 93.00 170 GLU A N 1
ATOM 1370 C CA . GLU A 1 170 ? 0.590 -1.865 -10.450 1.00 93.00 170 GLU A CA 1
ATOM 1371 C C . GLU A 1 170 ? 0.588 -3.144 -11.276 1.00 93.00 170 GLU A C 1
ATOM 1373 O O . GLU A 1 170 ? -0.448 -3.556 -11.796 1.00 93.00 170 GLU A O 1
ATOM 1378 N N . TYR A 1 171 ? 1.741 -3.807 -11.386 1.00 92.12 171 TYR A N 1
ATOM 1379 C CA . TYR A 1 171 ? 1.832 -5.038 -12.166 1.00 92.12 171 TYR A CA 1
ATOM 1380 C C . TYR A 1 171 ? 0.932 -6.135 -11.591 1.00 92.12 171 TYR A C 1
ATOM 1382 O O . TYR A 1 171 ? 0.295 -6.883 -12.335 1.00 92.12 171 TYR A O 1
ATOM 1390 N N . PHE A 1 172 ? 0.824 -6.207 -10.266 1.00 93.19 172 PHE A N 1
ATOM 1391 C CA . PHE A 1 172 ? -0.129 -7.086 -9.604 1.00 93.19 172 PHE A CA 1
ATOM 1392 C C . PHE A 1 172 ? -1.583 -6.711 -9.931 1.00 93.19 172 PHE A C 1
ATOM 1394 O O . PHE A 1 172 ? -2.359 -7.573 -10.330 1.00 93.19 172 PHE A O 1
ATOM 1401 N N . ILE A 1 173 ? -1.958 -5.436 -9.858 1.00 93.75 173 ILE A N 1
ATOM 1402 C CA . ILE A 1 173 ? -3.324 -4.977 -10.152 1.00 93.75 173 ILE A CA 1
ATOM 1403 C C . ILE A 1 173 ? -3.703 -5.284 -11.609 1.00 93.75 173 ILE A C 1
ATOM 1405 O O . ILE A 1 173 ? -4.778 -5.836 -11.864 1.00 93.75 173 ILE A O 1
ATOM 1409 N N . PHE A 1 174 ? -2.802 -5.014 -12.560 1.00 91.25 174 PHE A N 1
ATOM 1410 C CA . PHE A 1 174 ? -3.026 -5.283 -13.983 1.00 91.25 174 PHE A CA 1
ATOM 1411 C C . PHE A 1 174 ? -3.177 -6.773 -14.296 1.00 91.25 174 PHE A C 1
ATOM 1413 O O . PHE A 1 174 ? -3.953 -7.136 -1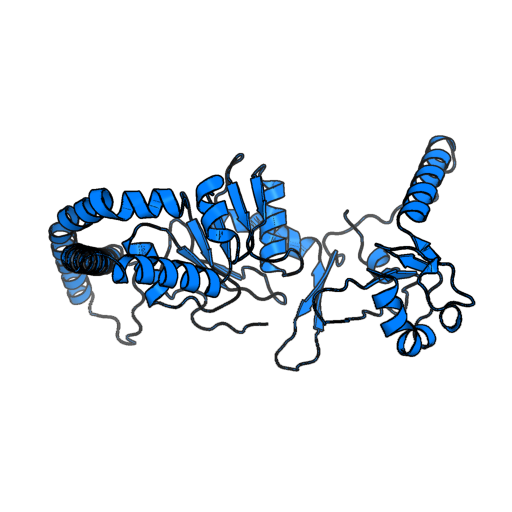5.178 1.00 91.25 174 PHE A O 1
ATOM 1420 N N . THR A 1 175 ? -2.484 -7.646 -13.564 1.00 91.81 175 THR A N 1
ATOM 1421 C CA . THR A 1 175 ? -2.589 -9.102 -13.758 1.00 91.81 175 THR A CA 1
ATOM 1422 C C . THR A 1 175 ? -3.849 -9.712 -13.139 1.00 91.81 175 THR A C 1
ATOM 1424 O O . THR A 1 175 ? -4.222 -10.818 -13.519 1.00 91.81 175 THR A O 1
ATOM 1427 N N . HIS A 1 176 ? -4.549 -8.995 -12.251 1.00 90.31 176 HIS A N 1
ATOM 1428 C CA . HIS A 1 176 ? -5.730 -9.498 -11.531 1.00 90.31 176 HIS A CA 1
ATOM 1429 C C . HIS A 1 176 ? -7.070 -8.954 -12.057 1.00 90.31 176 HIS A C 1
ATOM 1431 O O . HIS A 1 176 ? -8.111 -9.182 -11.441 1.00 90.31 176 HIS A O 1
ATOM 1437 N N . GLY A 1 177 ? -7.077 -8.233 -13.186 1.00 90.88 177 GLY A N 1
ATOM 1438 C CA . GLY A 1 177 ? -8.310 -7.664 -13.751 1.00 90.88 177 GLY A CA 1
ATOM 1439 C C . GLY A 1 177 ? -8.985 -6.654 -12.814 1.00 90.88 177 GLY A C 1
ATOM 1440 O O . GLY A 1 177 ? -10.214 -6.547 -12.778 1.00 90.88 177 GLY A O 1
ATOM 1441 N N . ALA A 1 178 ? -8.184 -5.960 -12.006 1.00 94.75 178 ALA A N 1
ATOM 1442 C CA . ALA A 1 178 ? -8.641 -4.944 -11.074 1.00 94.75 178 ALA A CA 1
ATOM 1443 C C . ALA A 1 178 ? -8.486 -3.534 -11.667 1.00 94.75 178 ALA A C 1
ATOM 1445 O O . ALA A 1 178 ? -7.767 -3.306 -12.640 1.00 94.75 178 ALA A O 1
ATOM 1446 N N . GLN A 1 179 ? -9.193 -2.571 -11.082 1.00 95.38 179 GLN A N 1
ATOM 1447 C CA . GLN A 1 179 ? -9.157 -1.173 -11.487 1.00 95.38 179 GLN A CA 1
ATOM 1448 C C . GLN A 1 179 ? -8.122 -0.403 -10.661 1.00 95.38 179 GLN A C 1
ATOM 1450 O O . GLN A 1 179 ? -8.218 -0.356 -9.435 1.00 95.38 179 GLN A O 1
ATOM 1455 N N . GLN A 1 180 ? -7.197 0.273 -11.340 1.00 95.56 180 GLN A N 1
ATOM 1456 C CA . GLN A 1 180 ? -6.240 1.212 -10.752 1.00 95.56 180 GLN A CA 1
ATOM 1457 C C . GLN A 1 180 ? -6.785 2.650 -10.825 1.00 95.56 180 GLN A C 1
ATOM 1459 O O . GLN A 1 180 ? -7.225 3.097 -11.886 1.00 95.56 180 GLN A O 1
ATOM 1464 N N . ILE A 1 181 ? -6.737 3.390 -9.717 1.00 95.62 181 ILE A N 1
ATOM 1465 C CA . ILE A 1 181 ? -7.038 4.823 -9.637 1.00 95.62 181 ILE A CA 1
ATOM 1466 C C . ILE A 1 181 ? -5.806 5.554 -9.102 1.00 95.62 181 ILE A C 1
ATOM 1468 O O . ILE A 1 181 ? -5.415 5.358 -7.954 1.00 95.62 181 ILE A O 1
ATOM 1472 N N . TYR A 1 182 ? -5.231 6.440 -9.910 1.00 93.75 182 TYR A N 1
ATOM 1473 C CA . TYR A 1 182 ? -4.132 7.312 -9.497 1.00 93.75 182 TYR A CA 1
ATOM 1474 C C . TYR A 1 182 ? -4.647 8.538 -8.748 1.00 93.75 182 TYR A C 1
ATOM 1476 O O . TYR A 1 182 ? -5.583 9.197 -9.200 1.00 93.75 182 TYR A O 1
ATOM 1484 N N . SER A 1 183 ? -4.019 8.859 -7.619 1.00 93.44 183 SER A N 1
ATOM 1485 C CA . SER A 1 183 ? -4.382 9.999 -6.774 1.00 93.44 183 SER A CA 1
ATOM 1486 C C . SER A 1 183 ? -3.137 10.663 -6.174 1.00 93.44 183 SER A C 1
ATOM 1488 O O . SER A 1 183 ? -2.024 10.149 -6.246 1.00 93.44 183 SER A O 1
ATOM 1490 N N . SER A 1 184 ? -3.316 11.842 -5.578 1.00 88.81 184 SER A N 1
ATOM 1491 C CA . SER A 1 184 ? -2.279 12.577 -4.846 1.00 88.81 184 SER A CA 1
ATOM 1492 C C . SER A 1 184 ? -2.815 13.078 -3.506 1.00 88.81 184 SER A C 1
ATOM 1494 O O . SER A 1 184 ? -4.027 13.122 -3.290 1.00 88.81 184 SER A O 1
ATOM 1496 N N . VAL A 1 185 ? -1.933 13.442 -2.567 1.00 87.06 185 VAL A N 1
ATOM 1497 C CA . VAL A 1 185 ? -2.342 13.884 -1.214 1.00 87.06 185 VAL A CA 1
ATOM 1498 C C . VAL A 1 185 ? -3.375 15.019 -1.278 1.00 87.06 185 VAL A C 1
ATOM 1500 O O . VAL A 1 185 ? -4.287 15.078 -0.455 1.00 87.06 185 VAL A O 1
ATOM 1503 N N . LYS A 1 186 ? -3.278 15.875 -2.304 1.00 88.81 186 LYS A N 1
ATOM 1504 C CA . LYS A 1 186 ? -4.213 16.972 -2.573 1.00 88.81 186 LYS A CA 1
ATOM 1505 C C . LYS A 1 186 ? -5.636 16.487 -2.877 1.00 88.81 186 LYS A C 1
ATOM 1507 O O . LYS A 1 186 ? -6.590 17.101 -2.404 1.00 88.81 186 LYS A O 1
ATOM 1512 N N . TYR A 1 187 ? -5.785 15.420 -3.661 1.00 91.31 187 TYR A N 1
ATOM 1513 C CA . TYR A 1 187 ? -7.086 14.924 -4.133 1.00 91.31 187 TYR A CA 1
ATOM 1514 C C . TYR A 1 187 ? -7.618 13.732 -3.327 1.00 91.31 187 TYR A C 1
ATOM 1516 O O . TYR A 1 187 ? -8.807 13.430 -3.403 1.00 91.31 187 TYR A O 1
ATOM 1524 N N . LEU A 1 188 ? -6.788 13.150 -2.454 1.00 90.81 188 LEU A N 1
ATOM 1525 C CA . LEU A 1 188 ? -7.072 11.953 -1.663 1.00 90.81 188 LEU A CA 1
ATOM 1526 C C . LEU A 1 188 ? -8.483 11.912 -1.070 1.00 90.81 188 LEU A C 1
ATOM 1528 O O . LEU A 1 188 ? -9.201 10.937 -1.248 1.00 90.81 188 LEU A O 1
ATOM 1532 N N . LYS A 1 189 ? -8.908 12.963 -0.360 1.00 90.06 189 LYS A N 1
ATOM 1533 C CA . LYS A 1 189 ? -10.234 12.977 0.276 1.00 90.06 189 LYS A CA 1
ATOM 1534 C C . LYS A 1 189 ? -11.367 12.878 -0.752 1.00 90.06 189 LYS A C 1
ATOM 1536 O O . LYS A 1 189 ? -12.329 12.154 -0.514 1.00 90.06 189 LYS A O 1
ATOM 1541 N N . ALA A 1 190 ? -11.265 13.620 -1.853 1.00 92.25 190 ALA A N 1
ATOM 1542 C CA . ALA A 1 190 ? -12.279 13.624 -2.901 1.00 92.25 190 ALA A CA 1
ATOM 1543 C C . ALA A 1 190 ? -12.305 12.280 -3.642 1.00 92.25 190 ALA A C 1
ATOM 1545 O O . ALA A 1 190 ? -13.381 11.735 -3.881 1.00 92.25 190 ALA A O 1
ATOM 1546 N N . ASP A 1 191 ? -11.135 11.707 -3.920 1.00 95.00 191 ASP A N 1
ATOM 1547 C CA . ASP A 1 191 ? -11.014 10.433 -4.628 1.00 95.00 191 ASP A CA 1
ATOM 1548 C C . ASP A 1 191 ? -11.476 9.247 -3.772 1.00 95.00 191 ASP A C 1
ATOM 1550 O O . ASP A 1 191 ? -12.194 8.378 -4.268 1.00 95.00 191 ASP A O 1
ATOM 1554 N N . LEU A 1 192 ? -11.178 9.241 -2.468 1.00 93.75 192 LEU A N 1
ATOM 1555 C CA . LEU A 1 192 ? -11.729 8.255 -1.531 1.00 93.75 192 LEU A CA 1
ATOM 1556 C C . LEU A 1 192 ? -13.264 8.298 -1.515 1.00 93.75 192 LEU A C 1
ATOM 1558 O O . LEU A 1 192 ? -13.917 7.256 -1.594 1.00 93.75 192 LEU A O 1
ATOM 1562 N N . GLN A 1 193 ? -13.856 9.495 -1.477 1.00 92.19 193 GLN A N 1
ATOM 1563 C CA . GLN A 1 193 ? -15.311 9.667 -1.510 1.00 92.19 193 GLN A CA 1
ATOM 1564 C C . GLN A 1 193 ? -15.923 9.236 -2.847 1.00 92.19 193 GLN A C 1
ATOM 1566 O O . GLN A 1 193 ? -16.956 8.573 -2.852 1.00 92.19 193 GLN A O 1
ATOM 1571 N N . LYS A 1 194 ? -15.286 9.588 -3.968 1.00 94.94 194 LYS A N 1
ATOM 1572 C CA . LYS A 1 194 ? -15.788 9.313 -5.317 1.00 94.94 194 LYS A CA 1
ATOM 1573 C C . LYS A 1 194 ? -15.679 7.837 -5.696 1.00 94.94 194 LYS A C 1
ATOM 1575 O O . LYS A 1 194 ? -16.634 7.276 -6.222 1.00 94.94 194 LYS A O 1
ATOM 1580 N N . TYR A 1 195 ? -14.520 7.224 -5.464 1.00 95.00 195 TYR A N 1
ATOM 1581 C CA . TYR A 1 195 ? -14.213 5.888 -5.977 1.00 95.00 195 TYR A CA 1
ATOM 1582 C C . TYR A 1 195 ? -14.420 4.771 -4.950 1.00 95.00 195 TYR A C 1
ATOM 1584 O O . TYR A 1 195 ? -14.516 3.615 -5.361 1.00 95.00 195 TYR A O 1
ATOM 1592 N N . GLN A 1 196 ? -14.501 5.090 -3.648 1.00 95.12 196 GLN A N 1
ATOM 1593 C CA . GLN A 1 196 ? -14.710 4.127 -2.550 1.00 95.12 196 GLN A CA 1
ATOM 1594 C C . GLN A 1 196 ? -13.867 2.849 -2.750 1.00 95.12 196 GLN A C 1
ATOM 1596 O O . GLN A 1 196 ? -14.420 1.782 -3.052 1.00 95.12 196 GLN A O 1
ATOM 1601 N N . PRO A 1 197 ? -12.527 2.963 -2.736 1.00 96.75 197 PRO A N 1
ATOM 1602 C CA . PRO A 1 197 ? -11.648 1.881 -3.161 1.00 96.75 197 PRO A CA 1
ATOM 1603 C C . PRO A 1 197 ? -11.722 0.673 -2.218 1.00 96.75 197 PRO A C 1
ATOM 1605 O O . PRO A 1 197 ? -11.950 0.790 -1.016 1.00 96.75 197 PRO A O 1
ATOM 1608 N N . HIS A 1 198 ? -11.486 -0.520 -2.752 1.00 96.81 198 HIS A N 1
ATOM 1609 C CA . HIS A 1 198 ? -11.356 -1.723 -1.933 1.00 96.81 198 HIS A CA 1
ATOM 1610 C C . HIS A 1 198 ? -10.015 -1.735 -1.199 1.00 96.81 198 HIS A C 1
ATOM 1612 O O . HIS A 1 198 ? -9.963 -2.024 0.000 1.00 96.81 198 HIS A O 1
ATOM 1618 N N . TYR A 1 199 ? -8.960 -1.338 -1.908 1.00 96.56 199 TYR A N 1
ATOM 1619 C CA . TYR A 1 199 ? -7.603 -1.263 -1.395 1.00 96.56 199 TYR A CA 1
ATOM 1620 C C . TYR A 1 199 ? -6.981 0.106 -1.639 1.00 96.56 199 TYR A C 1
ATOM 1622 O O . TYR A 1 199 ? -7.282 0.773 -2.628 1.00 96.56 199 TYR A O 1
ATOM 1630 N N . VAL A 1 200 ? -6.078 0.512 -0.751 1.00 95.75 200 VAL A N 1
ATOM 1631 C CA . VAL A 1 200 ? -5.271 1.726 -0.925 1.00 95.75 200 VAL A CA 1
ATOM 1632 C C . VAL A 1 200 ? -3.808 1.367 -0.727 1.00 95.75 200 VAL A C 1
ATOM 1634 O O . VAL A 1 200 ? -3.452 0.911 0.356 1.00 95.75 200 VAL A O 1
ATOM 1637 N N . PHE A 1 201 ? -2.972 1.577 -1.741 1.00 93.56 201 PHE A N 1
ATOM 1638 C CA . PHE A 1 201 ? -1.518 1.469 -1.619 1.00 93.56 201 PHE A CA 1
ATOM 1639 C C . PHE A 1 201 ? -0.938 2.844 -1.305 1.00 93.56 201 PHE A C 1
ATOM 1641 O O . PHE A 1 201 ? -1.154 3.810 -2.041 1.00 93.56 201 PHE A O 1
ATOM 1648 N N . SER A 1 202 ? -0.251 2.958 -0.166 1.00 93.12 202 SER A N 1
ATOM 1649 C CA . SER A 1 202 ? 0.289 4.241 0.274 1.00 93.12 202 SER A CA 1
ATOM 1650 C C . SER A 1 202 ? 1.414 4.109 1.307 1.00 93.12 202 SER A C 1
ATOM 1652 O O . SER A 1 202 ? 1.712 3.024 1.808 1.00 93.12 202 SER A O 1
ATOM 1654 N N . VAL A 1 203 ? 2.031 5.243 1.640 1.00 92.38 203 VAL A N 1
ATOM 1655 C CA . VAL A 1 203 ? 3.058 5.402 2.684 1.00 92.38 203 VAL A CA 1
ATOM 1656 C C . VAL A 1 203 ? 2.466 5.877 4.022 1.00 92.38 203 VAL A C 1
ATOM 1658 O O . VAL A 1 203 ? 1.402 6.511 4.018 1.00 92.38 203 VAL A O 1
ATOM 1661 N N . PRO A 1 204 ? 3.155 5.649 5.162 1.00 92.38 204 PRO A N 1
ATOM 1662 C CA . PRO A 1 204 ? 2.730 6.093 6.496 1.00 92.38 204 PRO A CA 1
ATOM 1663 C C . PRO A 1 204 ? 2.253 7.545 6.581 1.00 92.38 204 PRO A C 1
ATOM 1665 O O . PRO A 1 204 ? 1.200 7.807 7.161 1.00 92.38 204 PRO A O 1
ATOM 1668 N N . LEU A 1 205 ? 2.955 8.469 5.916 1.00 91.31 205 LEU A N 1
ATOM 1669 C CA . LEU A 1 205 ? 2.635 9.899 5.918 1.00 91.31 205 LEU A CA 1
ATOM 1670 C C . LEU A 1 205 ? 1.193 10.197 5.466 1.00 91.31 205 LEU A C 1
ATOM 1672 O O . LEU A 1 205 ? 0.531 11.103 5.980 1.00 91.31 205 LEU A O 1
ATOM 1676 N N . VAL A 1 206 ? 0.672 9.426 4.511 1.00 92.38 206 VAL A N 1
ATOM 1677 C CA . VAL A 1 206 ? -0.706 9.584 4.029 1.00 92.38 206 VAL A CA 1
ATOM 1678 C C . VAL A 1 206 ? -1.708 9.135 5.090 1.00 92.38 206 VAL A C 1
ATOM 1680 O O . VAL A 1 206 ? -2.711 9.814 5.318 1.00 92.38 206 VAL A O 1
ATOM 1683 N N . TYR A 1 207 ? -1.422 8.041 5.796 1.00 93.19 207 TYR A N 1
ATOM 1684 C CA . TYR A 1 207 ? -2.248 7.572 6.908 1.00 93.19 207 TYR A CA 1
ATOM 1685 C C . TYR A 1 207 ? -2.207 8.539 8.094 1.00 93.19 207 TYR A C 1
ATOM 1687 O O . TYR A 1 207 ? -3.250 8.824 8.680 1.00 93.19 207 TYR A O 1
ATOM 1695 N N . GLU A 1 208 ? -1.048 9.125 8.397 1.00 93.50 208 GLU A N 1
ATOM 1696 C CA . GLU A 1 208 ? -0.904 10.210 9.376 1.00 93.50 208 GLU A CA 1
ATOM 1697 C C . GLU A 1 208 ? -1.714 11.454 8.988 1.00 93.50 208 GLU A C 1
ATOM 1699 O O . GLU A 1 208 ? -2.370 12.071 9.834 1.00 93.50 208 GLU A O 1
ATOM 1704 N N . THR A 1 209 ? -1.731 11.801 7.700 1.00 91.62 209 THR A N 1
ATOM 1705 C CA . THR A 1 209 ? -2.510 12.929 7.169 1.00 91.62 209 THR A CA 1
ATOM 1706 C C . THR A 1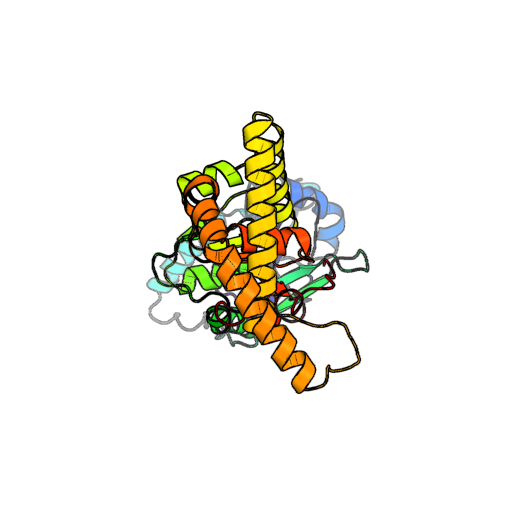 209 ? -4.015 12.672 7.278 1.00 91.62 209 THR A C 1
ATOM 1708 O O . THR A 1 209 ? -4.768 13.552 7.711 1.00 91.62 209 THR A O 1
ATOM 1711 N N . LEU A 1 210 ? -4.472 11.460 6.945 1.00 90.88 210 LEU A N 1
ATOM 1712 C CA . LEU A 1 210 ? -5.865 11.043 7.123 1.00 90.88 210 LEU A CA 1
ATOM 1713 C C . LEU A 1 210 ? -6.259 11.051 8.605 1.00 90.88 210 LEU A C 1
ATOM 1715 O O . LEU A 1 210 ? -7.284 11.634 8.964 1.00 90.88 210 LEU A O 1
ATOM 1719 N N . TYR A 1 211 ? -5.419 10.478 9.469 1.00 93.25 211 TYR A N 1
ATOM 1720 C CA . TYR A 1 211 ? -5.592 10.500 10.921 1.00 93.25 211 TYR A CA 1
ATOM 1721 C C . TYR A 1 211 ? -5.742 11.934 11.440 1.00 93.25 211 TYR A C 1
ATOM 1723 O O . TYR A 1 211 ? -6.743 12.267 12.078 1.00 93.25 211 TYR A O 1
ATOM 1731 N N . SER A 1 212 ? -4.802 12.813 11.093 1.00 92.56 212 SER A N 1
ATOM 1732 C CA . SER A 1 212 ? -4.797 14.219 11.507 1.00 92.56 212 SER A CA 1
ATOM 1733 C C . SER A 1 212 ? -6.034 14.966 11.011 1.00 92.56 212 SER A C 1
ATOM 1735 O O . SER A 1 212 ? -6.612 15.776 11.737 1.00 92.56 212 SER A O 1
ATOM 1737 N N . SER A 1 213 ? -6.490 14.668 9.794 1.00 89.56 213 SER A N 1
ATOM 1738 C CA . SER A 1 213 ? -7.704 15.255 9.223 1.00 89.56 213 SER A CA 1
ATOM 1739 C C . SER A 1 213 ? -8.958 14.850 10.004 1.00 89.56 213 SER A C 1
ATOM 1741 O O . SER A 1 213 ? -9.787 15.707 10.320 1.00 89.56 213 SER A O 1
ATOM 1743 N N . ILE A 1 214 ? -9.079 13.573 10.386 1.00 90.19 214 ILE A N 1
ATOM 1744 C CA . ILE A 1 214 ? -10.192 13.084 11.214 1.00 90.19 214 ILE A CA 1
ATOM 1745 C C . ILE A 1 214 ? -10.132 13.712 12.615 1.00 90.19 214 ILE A C 1
ATOM 1747 O O . ILE A 1 214 ? -11.147 14.197 13.118 1.00 90.19 214 ILE A O 1
ATOM 1751 N N . GLN A 1 215 ? -8.947 13.786 13.227 1.00 91.06 215 GLN A N 1
ATOM 1752 C CA . GLN A 1 215 ? -8.759 14.415 14.540 1.00 91.06 215 GLN A CA 1
ATOM 1753 C C . GLN A 1 215 ? -9.133 15.906 14.538 1.00 91.06 215 GLN A C 1
ATOM 1755 O O . GLN A 1 215 ? -9.795 16.385 15.465 1.00 91.06 215 GLN A O 1
ATOM 1760 N N . ARG A 1 216 ? -8.784 16.645 13.477 1.00 91.50 216 ARG A N 1
ATOM 1761 C CA . ARG A 1 216 ? -9.195 18.048 13.287 1.00 91.50 216 ARG A CA 1
ATOM 1762 C C . ARG A 1 216 ? -10.710 18.183 13.129 1.00 91.50 216 ARG A C 1
ATOM 1764 O O . ARG A 1 216 ? -11.311 19.073 13.733 1.00 91.50 216 ARG A O 1
ATOM 1771 N N . GLN A 1 217 ? -11.349 17.282 12.383 1.00 88.94 217 GLN A N 1
ATOM 1772 C CA . GLN A 1 217 ? -12.807 17.268 12.233 1.00 88.94 217 GLN A CA 1
ATOM 1773 C C . GLN A 1 217 ? -13.531 16.986 13.562 1.00 88.94 217 GLN A C 1
ATOM 1775 O O . GLN A 1 217 ? -14.577 17.569 13.837 1.00 88.94 217 GLN A O 1
ATOM 1780 N N . ILE A 1 218 ? -12.974 16.123 14.413 1.00 89.88 218 ILE A N 1
ATOM 1781 C CA . ILE A 1 218 ? -13.503 15.874 15.763 1.00 89.88 218 ILE A CA 1
ATOM 1782 C C . ILE A 1 218 ? -13.302 17.104 16.651 1.00 89.88 218 ILE A C 1
ATOM 1784 O O . ILE A 1 218 ? -14.220 17.520 17.360 1.00 89.88 218 ILE A O 1
ATOM 1788 N N . SER A 1 219 ? -12.117 17.708 16.594 1.00 89.56 219 SER A N 1
ATOM 1789 C CA . SER A 1 219 ? -11.743 18.836 17.452 1.00 89.56 219 SER A CA 1
ATOM 1790 C C . SER A 1 219 ? -12.508 20.122 17.148 1.00 89.56 219 SER A C 1
ATOM 1792 O O . SER A 1 219 ? -12.725 20.905 18.066 1.00 89.56 219 SER A O 1
ATOM 1794 N N . SER A 1 220 ? -12.937 20.311 15.898 1.00 90.38 220 SER A N 1
ATOM 1795 C CA . SER A 1 220 ? -13.767 21.443 15.450 1.00 90.38 220 SER A CA 1
ATOM 1796 C C . SER A 1 220 ? -15.268 21.257 15.709 1.00 90.38 220 SER A C 1
ATOM 1798 O O . SER A 1 220 ? -16.054 22.164 15.448 1.00 90.38 220 SER A O 1
ATOM 1800 N N . SER A 1 221 ? -15.692 20.097 16.218 1.00 89.69 221 SER A N 1
ATOM 1801 C CA . SER A 1 221 ? -17.097 19.839 16.545 1.00 89.69 221 SER A CA 1
ATOM 1802 C C . SER A 1 221 ? -17.504 20.399 17.918 1.00 89.69 221 SER A C 1
ATOM 1804 O O . SER A 1 221 ? -16.657 20.780 18.726 1.00 89.69 221 SER A O 1
ATOM 1806 N N . SER A 1 222 ? -18.814 20.449 18.201 1.00 92.88 222 SER A N 1
ATOM 1807 C CA . SER A 1 222 ? -19.332 20.934 19.489 1.00 92.88 222 SER A CA 1
ATOM 1808 C C . SER A 1 222 ? -18.741 20.160 20.675 1.00 92.88 222 SER A C 1
ATOM 1810 O O . SER A 1 222 ? -18.412 18.978 20.563 1.00 92.88 222 SER A O 1
ATOM 1812 N N . ARG A 1 223 ? -18.638 20.808 21.843 1.00 92.94 223 ARG A N 1
ATOM 1813 C CA . ARG A 1 223 ? -17.987 20.227 23.032 1.00 92.94 223 ARG A CA 1
ATOM 1814 C C . ARG A 1 223 ? -18.579 18.870 23.426 1.00 92.94 223 ARG A C 1
ATOM 1816 O O . ARG A 1 223 ? -17.826 17.936 23.673 1.00 92.94 223 ARG A O 1
ATOM 1823 N N . ALA A 1 224 ? -19.907 18.738 23.384 1.00 90.38 224 ALA A N 1
ATOM 1824 C CA . ALA A 1 224 ? -20.595 17.469 23.623 1.00 90.38 224 ALA A CA 1
ATOM 1825 C C . ALA A 1 224 ? -20.190 16.389 22.604 1.00 90.38 224 ALA A C 1
ATOM 1827 O O . ALA A 1 224 ? -19.803 15.285 22.985 1.00 90.38 224 ALA A O 1
ATOM 1828 N N . ARG A 1 225 ? -20.201 16.718 21.305 1.00 87.94 225 ARG A N 1
ATOM 1829 C CA . ARG A 1 225 ? -19.848 15.778 20.232 1.00 87.94 225 ARG A CA 1
ATOM 1830 C C . ARG A 1 225 ? -18.385 15.346 20.295 1.00 87.94 225 ARG A C 1
ATOM 1832 O O . ARG A 1 225 ? -18.101 14.167 20.099 1.00 87.94 225 ARG A O 1
ATOM 1839 N N . LYS A 1 226 ? -17.476 16.269 20.611 1.00 91.75 226 LYS A N 1
ATOM 1840 C CA . LYS A 1 226 ? -16.054 15.986 20.824 1.00 91.75 226 LYS A CA 1
ATOM 1841 C C . LYS A 1 226 ? -15.850 15.007 21.981 1.00 91.75 226 LYS A C 1
ATOM 1843 O O . LYS A 1 226 ? -15.164 14.005 21.801 1.00 91.75 226 LYS A O 1
ATOM 1848 N N . THR A 1 227 ? -16.464 15.263 23.138 1.00 92.31 227 THR A N 1
ATOM 1849 C CA . THR A 1 227 ? -16.351 14.386 24.316 1.00 92.31 227 THR A CA 1
ATOM 1850 C C . THR A 1 227 ? -16.872 12.984 24.019 1.00 92.31 227 THR A C 1
ATOM 1852 O O . THR A 1 227 ? -16.182 12.007 24.301 1.00 92.31 227 THR A O 1
ATOM 1855 N N . VAL A 1 228 ? -18.041 12.878 23.379 1.00 91.69 228 VAL A N 1
ATOM 1856 C CA . VAL A 1 228 ? -18.615 11.585 22.980 1.00 91.69 228 VAL A CA 1
ATOM 1857 C C . VAL A 1 228 ? -17.701 10.861 21.988 1.00 91.69 228 VAL A C 1
ATOM 1859 O O . VAL A 1 228 ? -17.389 9.693 22.195 1.00 91.69 228 VAL A O 1
ATOM 1862 N N . ALA A 1 229 ? -17.211 11.539 20.945 1.00 90.44 229 ALA A N 1
ATOM 1863 C CA . ALA A 1 229 ? -16.329 10.926 19.951 1.00 90.44 229 ALA A CA 1
ATOM 1864 C C . ALA A 1 229 ? -15.026 10.398 20.574 1.00 90.44 229 ALA A C 1
ATOM 1866 O O . ALA A 1 229 ? -14.631 9.266 20.301 1.00 90.44 229 ALA A O 1
ATOM 1867 N N . LEU A 1 230 ? -14.380 11.185 21.441 1.00 91.94 230 LEU A N 1
ATOM 1868 C CA . LEU A 1 230 ? -13.158 10.772 22.134 1.00 91.94 230 LEU A CA 1
ATOM 1869 C C . LEU A 1 230 ? -13.407 9.603 23.095 1.00 91.94 230 LEU A C 1
ATOM 1871 O O . LEU A 1 230 ? -12.603 8.673 23.133 1.00 91.94 230 LEU A O 1
ATOM 1875 N N . ALA A 1 231 ? -14.526 9.610 23.827 1.00 93.25 231 ALA A N 1
ATOM 1876 C CA . ALA A 1 231 ? -14.909 8.503 24.700 1.00 93.25 231 ALA A CA 1
ATOM 1877 C C . ALA A 1 231 ? -15.132 7.208 23.903 1.00 93.25 231 ALA A C 1
ATOM 1879 O O . ALA A 1 231 ? -14.579 6.169 24.256 1.00 93.25 231 ALA A O 1
ATOM 1880 N N . LEU A 1 232 ? -15.864 7.279 22.785 1.00 93.19 232 LEU A N 1
ATOM 1881 C CA . LEU A 1 232 ? -16.111 6.132 21.908 1.00 93.19 232 LEU A CA 1
ATOM 1882 C C . LEU A 1 232 ? -14.820 5.603 21.268 1.00 93.19 232 LEU A C 1
ATOM 1884 O O . LEU A 1 232 ? -14.617 4.394 21.222 1.00 93.19 232 LEU A O 1
ATOM 1888 N N . ILE A 1 233 ? -13.915 6.481 20.819 1.00 93.19 233 ILE A N 1
ATOM 1889 C CA . ILE A 1 233 ? -12.593 6.075 20.312 1.00 93.19 233 ILE A CA 1
ATOM 1890 C C . ILE A 1 233 ? -11.788 5.375 21.409 1.00 93.19 233 ILE A C 1
ATOM 1892 O O . ILE A 1 233 ? -11.213 4.321 21.152 1.00 93.19 233 ILE A O 1
ATOM 1896 N N . LYS A 1 234 ? -11.775 5.910 22.636 1.00 95.06 234 LYS A N 1
ATOM 1897 C CA . LYS A 1 234 ? -11.070 5.293 23.767 1.00 95.06 234 LYS A CA 1
ATOM 1898 C C . LYS A 1 234 ? -11.638 3.912 24.109 1.00 95.06 234 LYS A C 1
ATOM 1900 O O . LYS A 1 234 ? -10.865 2.980 24.304 1.00 95.06 234 LYS A O 1
ATOM 1905 N N . ILE A 1 235 ? -12.964 3.767 24.124 1.00 95.19 235 ILE A N 1
ATOM 1906 C CA . ILE A 1 235 ? -13.639 2.474 24.313 1.00 95.19 235 ILE A CA 1
ATOM 1907 C C . ILE A 1 235 ? -13.225 1.488 23.220 1.00 95.19 235 ILE A C 1
ATOM 1909 O O . ILE A 1 235 ? -12.840 0.365 23.532 1.00 95.19 235 ILE A O 1
ATOM 1913 N N . SER A 1 236 ? -13.248 1.904 21.953 1.00 95.94 236 SER A N 1
ATOM 1914 C CA . SER A 1 236 ? -12.852 1.045 20.834 1.00 95.94 236 SER A CA 1
ATOM 1915 C C . SER A 1 236 ? -11.378 0.653 20.883 1.00 95.94 236 SER A C 1
ATOM 1917 O O . SER A 1 236 ? -11.054 -0.490 20.583 1.00 95.94 236 SER A O 1
ATOM 1919 N N . LEU A 1 237 ? -10.483 1.555 21.298 1.00 95.44 237 LEU A N 1
ATOM 1920 C CA . LEU A 1 237 ? -9.067 1.236 21.498 1.00 95.44 237 LEU A CA 1
ATOM 1921 C C . LEU A 1 237 ? -8.887 0.161 22.578 1.00 95.44 237 LEU A C 1
ATOM 1923 O O . LEU A 1 237 ? -8.209 -0.832 22.327 1.00 95.44 237 LEU A O 1
ATOM 1927 N N . LEU A 1 238 ? -9.539 0.321 23.735 1.00 95.25 238 LEU A N 1
ATOM 1928 C CA . LEU A 1 238 ? -9.491 -0.654 24.833 1.00 95.25 238 LEU A CA 1
ATOM 1929 C C . LEU A 1 238 ? -10.100 -2.002 24.430 1.00 95.25 238 LEU A C 1
ATOM 1931 O O . LEU A 1 238 ? -9.521 -3.050 24.706 1.00 95.25 238 LEU A O 1
ATOM 1935 N N . TYR A 1 239 ? -11.238 -1.976 23.734 1.00 95.88 239 TYR A N 1
ATOM 1936 C CA . TYR A 1 239 ? -11.868 -3.172 23.184 1.00 95.88 239 TYR A CA 1
ATOM 1937 C C . TYR A 1 239 ? -10.929 -3.901 22.216 1.00 95.88 239 TYR A C 1
ATOM 1939 O O . TYR A 1 239 ? -10.741 -5.108 22.351 1.00 95.88 239 TYR A O 1
ATOM 1947 N N . MET A 1 240 ? -10.298 -3.186 21.277 1.00 94.44 240 MET A N 1
ATOM 1948 C CA . MET A 1 240 ? -9.374 -3.796 20.318 1.00 94.44 240 MET A CA 1
ATOM 1949 C C . MET A 1 240 ? -8.104 -4.327 20.988 1.00 94.44 240 MET A C 1
ATOM 1951 O O . MET A 1 240 ? -7.599 -5.368 20.581 1.00 94.44 240 MET A O 1
ATOM 1955 N N . GLU A 1 241 ? -7.586 -3.671 22.028 1.00 92.62 241 GLU A N 1
ATOM 1956 C CA . GLU A 1 241 ? -6.464 -4.205 22.809 1.00 92.62 241 GLU A CA 1
ATOM 1957 C C . GLU A 1 241 ? -6.838 -5.500 23.538 1.00 92.62 241 GLU A C 1
ATOM 1959 O O . GLU A 1 241 ? -6.140 -6.501 23.378 1.00 92.62 241 GLU A O 1
ATOM 1964 N N . ALA A 1 242 ? -7.966 -5.517 24.254 1.00 93.25 242 ALA A N 1
ATOM 1965 C CA . ALA A 1 242 ? -8.472 -6.717 24.917 1.00 93.25 242 ALA A CA 1
ATOM 1966 C C . ALA A 1 242 ? -8.724 -7.851 23.908 1.00 93.25 242 ALA A C 1
ATOM 1968 O O . ALA A 1 242 ? -8.310 -8.990 24.128 1.00 93.25 242 ALA A O 1
ATOM 1969 N N . LYS A 1 243 ? -9.312 -7.516 22.754 1.00 93.25 243 LYS A N 1
ATOM 1970 C CA . LYS A 1 243 ? -9.535 -8.445 21.647 1.00 93.25 243 LYS A CA 1
ATOM 1971 C C . LYS A 1 243 ? -8.250 -9.124 21.191 1.00 93.25 243 LYS A C 1
ATOM 1973 O O . LYS A 1 243 ? -8.171 -10.349 21.162 1.00 93.25 243 LYS A O 1
ATOM 1978 N N . LYS A 1 244 ? -7.215 -8.336 20.913 1.00 90.62 244 LYS A N 1
ATOM 1979 C CA . LYS A 1 244 ? -5.937 -8.875 20.443 1.00 90.62 244 LYS A CA 1
ATOM 1980 C C . LYS A 1 244 ? -5.241 -9.754 21.476 1.00 90.62 244 LYS A C 1
ATOM 1982 O O . LYS A 1 244 ? -4.595 -10.723 21.087 1.00 90.62 244 LYS A O 1
ATOM 1987 N N . ILE A 1 245 ? -5.362 -9.441 22.770 1.00 89.88 245 ILE A N 1
ATOM 1988 C CA . ILE A 1 245 ? -4.761 -10.252 23.842 1.00 89.88 245 ILE A CA 1
ATOM 1989 C C . ILE A 1 245 ? -5.345 -11.666 23.833 1.00 89.88 245 ILE A C 1
ATOM 1991 O O . ILE A 1 245 ? -4.584 -12.632 23.855 1.00 89.88 245 ILE A O 1
ATOM 1995 N N . PHE A 1 246 ? -6.674 -11.807 23.776 1.00 88.56 246 PHE A N 1
ATOM 1996 C CA . PHE A 1 246 ? -7.282 -13.139 23.795 1.00 88.56 246 PHE A CA 1
ATOM 1997 C C . PHE A 1 246 ? -7.217 -13.865 22.445 1.00 88.56 246 PHE A C 1
ATOM 1999 O O . PHE A 1 246 ? -7.263 -15.090 22.427 1.00 88.56 246 PHE A O 1
ATOM 2006 N N . GLU A 1 247 ? -7.097 -13.139 21.329 1.00 88.56 247 GLU A N 1
ATOM 2007 C CA . GLU A 1 247 ? -6.818 -13.719 20.006 1.00 88.56 247 GLU A CA 1
ATOM 2008 C C . GLU A 1 247 ? -5.339 -14.105 19.827 1.00 88.56 247 GLU A C 1
ATOM 2010 O O . GLU A 1 247 ? -4.982 -14.713 18.822 1.00 88.56 247 GLU A O 1
ATOM 2015 N N . GLY A 1 248 ? -4.462 -13.743 20.771 1.00 85.12 248 GLY A N 1
ATOM 2016 C CA . GLY A 1 248 ? -3.032 -14.050 20.698 1.00 85.12 248 GLY A CA 1
ATOM 2017 C C . GLY A 1 248 ? -2.272 -13.250 19.635 1.00 85.12 248 GLY A C 1
ATOM 2018 O O . GLY A 1 248 ? -1.190 -13.650 19.221 1.00 85.12 248 GLY A O 1
ATOM 2019 N N . THR A 1 249 ? -2.803 -12.106 19.192 1.00 85.19 249 THR A N 1
ATOM 2020 C CA . THR A 1 249 ? -2.223 -11.275 18.117 1.00 85.19 249 THR A CA 1
ATOM 2021 C C . THR A 1 249 ? -1.464 -10.050 18.642 1.00 85.19 249 THR A C 1
ATOM 2023 O O . THR A 1 249 ? -1.310 -9.039 17.947 1.00 85.19 249 THR A O 1
ATOM 2026 N N . VAL A 1 250 ? -0.987 -10.122 19.888 1.00 83.88 250 VAL A N 1
ATOM 2027 C CA . VAL A 1 250 ? -0.165 -9.093 20.540 1.00 83.88 250 VAL A CA 1
ATOM 2028 C C . VAL A 1 250 ? 1.281 -9.562 20.605 1.00 83.88 250 VAL A C 1
ATOM 2030 O O . VAL A 1 250 ? 1.563 -10.655 21.087 1.00 83.88 250 VAL A O 1
ATOM 2033 N N . LEU A 1 251 ? 2.202 -8.700 20.180 1.00 80.56 251 LEU A N 1
ATOM 2034 C CA . LEU A 1 251 ? 3.620 -8.883 20.460 1.00 80.56 251 LEU A CA 1
ATOM 2035 C C . LEU A 1 251 ? 3.930 -8.338 21.847 1.00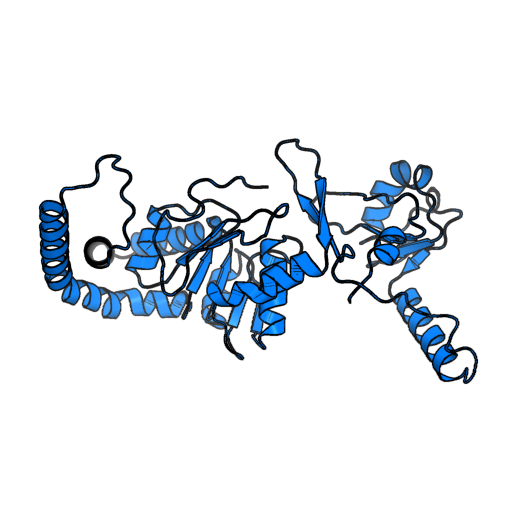 80.56 251 LEU A C 1
ATOM 2037 O O . LEU A 1 251 ? 3.610 -7.190 22.158 1.00 80.56 251 LEU A O 1
ATOM 2041 N N . SER A 1 252 ? 4.548 -9.172 22.676 1.00 67.81 252 SER A N 1
ATOM 2042 C CA . SER A 1 252 ? 5.141 -8.726 23.928 1.00 67.81 252 SER A CA 1
ATOM 2043 C C . SER A 1 252 ? 6.612 -8.415 23.696 1.00 67.81 252 SER A C 1
ATOM 2045 O O . SER A 1 252 ? 7.339 -9.253 23.170 1.00 67.81 252 SER A O 1
ATOM 2047 N N . ASN A 1 253 ? 7.050 -7.232 24.124 1.00 62.50 253 ASN A N 1
ATOM 2048 C CA . ASN A 1 253 ? 8.471 -6.884 24.173 1.00 62.50 253 ASN A CA 1
ATOM 2049 C C . ASN A 1 253 ? 9.138 -7.373 25.472 1.00 62.50 253 ASN A C 1
ATOM 2051 O O . ASN A 1 253 ? 10.312 -7.090 25.695 1.00 62.50 253 ASN A O 1
ATOM 2055 N N . ASN A 1 254 ? 8.408 -8.078 26.348 1.00 64.88 254 ASN A N 1
ATOM 2056 C CA . ASN A 1 254 ? 8.979 -8.585 27.589 1.00 64.88 254 ASN A CA 1
ATOM 2057 C C . ASN A 1 254 ? 9.837 -9.828 27.305 1.00 64.88 254 ASN A C 1
ATOM 2059 O O . ASN A 1 254 ? 9.320 -10.803 26.755 1.00 64.88 254 ASN A O 1
ATOM 2063 N N . PRO A 1 255 ? 11.115 -9.842 27.727 1.00 57.16 255 PRO A N 1
ATOM 2064 C CA . PRO A 1 255 ? 12.004 -10.986 27.517 1.00 57.16 255 PRO A CA 1
ATOM 2065 C C . PRO A 1 255 ? 11.586 -12.216 28.339 1.00 57.16 255 PRO A C 1
ATOM 2067 O O . PRO A 1 255 ? 11.945 -13.343 28.008 1.00 57.16 255 PRO A O 1
ATOM 2070 N N . VAL A 1 256 ? 10.796 -12.016 29.399 1.00 62.25 256 VAL A N 1
ATOM 2071 C CA . VAL A 1 256 ? 10.267 -13.087 30.245 1.00 62.25 256 VAL A CA 1
ATOM 2072 C C . VAL A 1 256 ? 8.922 -13.546 29.690 1.00 62.25 256 VAL A C 1
ATOM 2074 O O . VAL A 1 256 ? 7.934 -12.808 29.736 1.00 62.25 256 VAL A O 1
ATOM 2077 N N . LYS A 1 257 ? 8.870 -14.786 29.186 1.00 64.94 257 LYS A N 1
ATOM 2078 C CA . LYS A 1 257 ? 7.597 -15.427 28.841 1.00 64.94 257 LYS A CA 1
ATOM 2079 C C . LYS A 1 257 ? 6.765 -15.570 30.123 1.00 64.94 257 LYS A C 1
ATOM 2081 O O . LYS A 1 257 ? 7.263 -16.156 31.086 1.00 64.94 257 LYS A O 1
ATOM 2086 N N . PRO A 1 258 ? 5.527 -15.052 30.170 1.00 69.88 258 PRO A N 1
ATOM 2087 C CA . PRO A 1 258 ? 4.663 -15.265 31.322 1.00 69.88 258 PRO A CA 1
ATOM 2088 C C . PRO A 1 258 ? 4.435 -16.767 31.524 1.00 69.88 258 PRO A C 1
ATOM 2090 O O . PRO A 1 258 ? 4.411 -17.533 30.558 1.00 69.88 258 PRO A O 1
ATOM 2093 N N . SER A 1 259 ? 4.249 -17.192 32.775 1.00 80.31 259 SER A N 1
ATOM 2094 C CA . SER A 1 259 ? 3.834 -18.567 33.059 1.00 80.31 259 SER A CA 1
ATOM 2095 C C . SER A 1 259 ? 2.522 -18.876 32.326 1.00 80.31 259 SER A C 1
ATOM 2097 O O . SER A 1 259 ? 1.660 -18.001 32.192 1.00 80.31 259 SER A O 1
ATOM 2099 N N . SER A 1 260 ? 2.343 -20.118 31.860 1.00 82.00 260 SER A N 1
ATOM 2100 C CA . SER A 1 260 ? 1.159 -20.513 31.074 1.00 82.00 260 SER A CA 1
ATOM 2101 C C . SER A 1 260 ? -0.160 -20.184 31.786 1.00 82.00 260 SER A C 1
ATOM 2103 O O . SER A 1 260 ? -1.132 -19.783 31.152 1.00 82.00 260 SER A O 1
ATOM 2105 N N . ILE A 1 261 ? -0.169 -20.273 33.119 1.00 83.31 261 ILE A N 1
ATOM 2106 C CA . ILE A 1 261 ? -1.314 -19.944 33.975 1.00 83.31 261 ILE A CA 1
ATOM 2107 C C . ILE A 1 261 ? -1.595 -18.433 33.973 1.00 83.31 261 ILE A C 1
ATOM 2109 O O . ILE A 1 261 ? -2.742 -18.023 33.808 1.00 83.31 261 ILE A O 1
ATOM 2113 N N . SER A 1 262 ? -0.564 -17.591 34.109 1.00 83.81 262 SER A N 1
ATOM 2114 C CA . SER A 1 262 ? -0.724 -16.131 34.064 1.00 83.81 262 SER A CA 1
ATOM 2115 C C . SER A 1 262 ? -1.237 -15.665 32.700 1.00 83.81 262 SER A C 1
ATOM 2117 O O . SER A 1 262 ? -2.139 -14.830 32.630 1.00 83.81 262 SER A O 1
ATOM 2119 N N . TYR A 1 263 ? -0.724 -16.245 31.609 1.00 84.00 263 TYR A N 1
ATOM 2120 C CA . TYR A 1 263 ? -1.229 -15.966 30.265 1.00 84.00 263 TYR A CA 1
ATOM 2121 C C . TYR A 1 263 ? -2.703 -16.367 30.117 1.00 84.00 263 TYR A C 1
ATOM 2123 O O . TYR A 1 263 ? -3.504 -15.569 29.637 1.00 84.00 263 TYR A O 1
ATOM 2131 N N . MET A 1 264 ? -3.088 -17.548 30.614 1.00 86.31 264 MET A N 1
ATOM 2132 C CA . MET A 1 264 ? -4.480 -18.005 30.612 1.00 86.31 264 MET A CA 1
ATOM 2133 C C . MET A 1 264 ? -5.412 -17.044 31.369 1.00 86.31 264 MET A C 1
ATOM 2135 O O . MET A 1 264 ? -6.459 -16.674 30.835 1.00 86.31 264 MET A O 1
ATOM 2139 N N . PHE A 1 265 ? -5.029 -16.585 32.568 1.00 89.56 265 PHE A N 1
ATOM 2140 C CA . PHE A 1 265 ? -5.802 -15.583 33.314 1.00 89.56 265 PHE A CA 1
ATOM 2141 C C . PHE A 1 265 ? -5.907 -14.253 32.563 1.00 89.56 265 PHE A C 1
ATOM 2143 O O . PHE A 1 265 ? -6.995 -13.683 32.486 1.00 89.56 265 PHE A O 1
ATOM 2150 N N . ASN A 1 266 ? -4.814 -13.784 31.956 1.00 87.31 266 ASN A N 1
ATOM 2151 C CA . ASN A 1 266 ? -4.818 -12.565 31.147 1.00 87.31 266 ASN A CA 1
ATOM 2152 C C . ASN A 1 266 ? -5.752 -12.685 29.936 1.00 87.31 266 ASN A C 1
ATOM 2154 O O . ASN A 1 266 ? -6.525 -11.766 29.669 1.00 87.31 266 ASN A O 1
ATOM 2158 N N . CYS A 1 267 ? -5.737 -13.817 29.228 1.00 88.75 267 CYS A N 1
ATOM 2159 C CA . CYS A 1 267 ? -6.656 -14.073 28.122 1.00 88.75 267 CYS A CA 1
ATOM 2160 C C . CYS A 1 267 ? -8.113 -14.126 28.596 1.00 88.75 267 CYS A C 1
ATOM 2162 O O . CYS A 1 267 ? -8.981 -13.541 27.950 1.00 88.75 267 CYS A O 1
ATOM 2164 N N . LEU A 1 268 ? -8.396 -14.784 29.725 1.00 92.94 268 LEU A N 1
ATOM 2165 C CA . LEU A 1 268 ? -9.747 -14.856 30.285 1.00 92.94 268 LEU A CA 1
ATOM 2166 C C . LEU A 1 268 ? -10.263 -13.468 30.685 1.00 92.94 268 LEU A C 1
ATOM 2168 O O . LEU A 1 268 ? -11.368 -13.086 30.302 1.00 92.94 268 LEU A O 1
ATOM 2172 N N . TRP A 1 269 ? -9.444 -12.685 31.389 1.00 92.75 269 TRP A N 1
ATOM 2173 C CA . TRP A 1 269 ? -9.775 -11.312 31.760 1.00 92.75 269 TRP A CA 1
ATOM 2174 C C . TRP A 1 269 ? -10.008 -10.434 30.529 1.00 92.75 269 TRP A C 1
ATOM 2176 O O . TRP A 1 269 ? -11.015 -9.731 30.446 1.00 92.75 269 TRP A O 1
ATOM 2186 N N . ALA A 1 270 ? -9.134 -10.528 29.526 1.00 93.00 270 ALA A N 1
ATOM 2187 C CA . ALA A 1 270 ? -9.283 -9.796 28.276 1.00 93.00 270 ALA A CA 1
ATOM 2188 C C . ALA A 1 270 ? -10.577 -10.167 27.532 1.00 93.00 270 ALA A C 1
ATOM 2190 O O . ALA A 1 270 ? -11.233 -9.285 26.981 1.00 93.00 270 ALA A O 1
ATOM 2191 N N . ARG A 1 271 ? -11.009 -11.437 27.566 1.00 95.25 271 ARG A N 1
ATOM 2192 C CA . ARG A 1 271 ? -12.315 -11.854 27.020 1.00 95.25 271 ARG A CA 1
ATOM 2193 C C . ARG A 1 271 ? -13.479 -11.205 27.757 1.00 95.25 271 ARG A C 1
ATOM 2195 O O . ARG A 1 271 ? -14.402 -10.733 27.100 1.00 95.25 271 ARG A O 1
ATOM 2202 N N . ILE A 1 272 ? -13.434 -11.156 29.089 1.00 95.69 272 ILE A N 1
ATOM 2203 C CA . ILE A 1 272 ? -14.475 -10.513 29.907 1.00 95.69 272 ILE A CA 1
ATOM 2204 C C . ILE A 1 272 ? -14.545 -9.018 29.583 1.00 95.69 272 ILE A C 1
ATOM 2206 O O . ILE A 1 272 ? -15.614 -8.505 29.257 1.00 95.69 272 ILE A O 1
ATOM 2210 N N . VAL A 1 273 ? -13.403 -8.326 29.595 1.00 95.12 273 VAL A N 1
ATOM 2211 C CA . VAL A 1 273 ? -13.324 -6.897 29.260 1.00 95.12 273 VAL A CA 1
ATOM 2212 C C . VAL A 1 273 ? -13.839 -6.638 27.844 1.00 95.12 273 VAL A C 1
ATOM 2214 O O . VAL A 1 273 ? -14.650 -5.736 27.639 1.00 95.12 273 VAL A O 1
ATOM 2217 N N . ALA A 1 274 ? -13.425 -7.442 26.862 1.00 94.81 274 ALA A N 1
ATOM 2218 C CA . ALA A 1 274 ? -13.899 -7.300 25.493 1.00 94.81 274 ALA A CA 1
ATOM 2219 C C . ALA A 1 274 ? -15.412 -7.531 25.380 1.00 94.81 274 ALA A C 1
ATOM 2221 O O . ALA A 1 274 ? -16.073 -6.766 24.686 1.00 94.81 274 ALA A O 1
ATOM 2222 N N . ALA A 1 275 ? -15.972 -8.521 26.083 1.00 95.81 275 ALA A N 1
ATOM 2223 C CA . ALA A 1 275 ? -17.412 -8.781 26.102 1.00 95.81 275 ALA A CA 1
ATOM 2224 C C . ALA A 1 275 ? -18.207 -7.603 26.694 1.00 95.81 275 ALA A C 1
ATOM 2226 O O . ALA A 1 275 ? -19.233 -7.217 26.138 1.00 95.81 275 ALA A O 1
ATOM 2227 N N . LEU A 1 276 ? -17.702 -6.982 27.765 1.00 96.38 276 LEU A N 1
ATOM 2228 C CA . LEU A 1 276 ? -18.322 -5.805 28.386 1.00 96.38 276 LEU A CA 1
ATOM 2229 C C . LEU A 1 276 ? -18.257 -4.559 27.491 1.00 96.38 276 LEU A C 1
ATOM 2231 O O . LEU A 1 276 ? -19.207 -3.779 27.441 1.00 96.38 276 LEU A O 1
ATOM 2235 N N . LEU A 1 277 ? -17.148 -4.359 26.772 1.00 96.19 277 LEU A N 1
ATOM 2236 C CA . LEU A 1 277 ? -16.963 -3.203 25.886 1.00 96.19 277 LEU A CA 1
ATOM 2237 C C . LEU A 1 277 ? -17.588 -3.393 24.496 1.00 96.19 277 LEU A C 1
ATOM 2239 O O . LEU A 1 277 ? -17.845 -2.405 23.807 1.00 96.19 277 LEU A O 1
ATOM 2243 N N . TRP A 1 278 ? -17.862 -4.632 24.083 1.00 95.62 278 TRP A N 1
ATOM 2244 C CA . TRP A 1 278 ? -18.451 -4.977 22.787 1.00 95.62 278 TRP A CA 1
ATOM 2245 C C . TRP A 1 278 ? -19.724 -4.186 22.429 1.00 95.62 278 TRP A C 1
ATOM 2247 O O . TRP A 1 278 ? -19.759 -3.618 21.331 1.00 95.62 278 TRP A O 1
ATOM 2257 N N . PRO A 1 279 ? -20.754 -4.064 23.299 1.00 95.44 279 PRO A N 1
ATOM 2258 C CA . PRO A 1 279 ? -21.956 -3.301 22.956 1.00 95.44 279 PRO A CA 1
ATOM 2259 C C . PRO A 1 279 ? -21.654 -1.813 22.729 1.00 95.44 279 PRO A C 1
ATOM 2261 O O . PRO A 1 279 ? -22.184 -1.208 21.797 1.00 95.44 279 PRO A O 1
ATOM 2264 N N . LEU A 1 280 ? -20.746 -1.230 23.518 1.00 94.00 280 LEU A N 1
ATOM 2265 C CA . LEU A 1 280 ? -20.339 0.170 23.377 1.00 94.00 280 LEU A CA 1
ATOM 2266 C C . LEU A 1 280 ? -19.500 0.399 22.109 1.00 94.00 280 LEU A C 1
ATOM 2268 O O . LEU A 1 280 ? -19.674 1.409 21.426 1.00 94.00 280 LEU A O 1
ATOM 2272 N N . HIS A 1 281 ? -18.633 -0.550 21.749 1.00 93.75 281 HIS A N 1
ATOM 2273 C CA . HIS A 1 281 ? -17.892 -0.520 20.488 1.00 93.75 281 HIS A CA 1
ATOM 2274 C C . HIS A 1 281 ? -18.833 -0.606 19.274 1.00 93.75 281 HIS A C 1
ATOM 2276 O O . HIS A 1 281 ? -18.691 0.156 18.315 1.00 93.75 281 HIS A O 1
ATOM 2282 N N . ASN A 1 282 ? -19.850 -1.470 19.320 1.00 92.69 282 ASN A N 1
ATOM 2283 C CA . ASN A 1 282 ? -20.854 -1.553 18.257 1.00 92.69 282 ASN A CA 1
ATOM 2284 C C . ASN A 1 282 ? -21.706 -0.287 18.152 1.00 92.69 282 ASN A C 1
ATOM 2286 O O . ASN A 1 282 ? -22.001 0.167 17.043 1.00 92.69 282 ASN A O 1
ATOM 2290 N N . LEU A 1 283 ? -22.043 0.330 19.286 1.00 89.88 283 LEU A N 1
ATOM 2291 C CA . LEU A 1 283 ? -22.705 1.630 19.304 1.00 89.88 283 LEU A CA 1
ATOM 2292 C C . LEU A 1 283 ? -21.838 2.703 18.623 1.00 89.88 283 LEU A C 1
ATOM 2294 O O . LEU A 1 283 ? -22.335 3.455 17.780 1.00 89.88 283 LEU A O 1
ATOM 2298 N N . ALA A 1 284 ? -20.529 2.729 18.909 1.00 89.56 284 ALA A N 1
ATOM 2299 C CA . ALA A 1 284 ? -19.575 3.612 18.235 1.00 89.56 284 ALA A CA 1
ATOM 2300 C C . ALA A 1 284 ? -19.548 3.382 16.716 1.00 89.56 284 ALA A C 1
ATOM 2302 O O . ALA A 1 284 ? -19.560 4.338 15.931 1.00 89.56 284 ALA A O 1
ATOM 2303 N N . LYS A 1 285 ? -19.570 2.112 16.296 1.00 87.56 285 LYS A N 1
ATOM 2304 C CA . LYS A 1 285 ? -19.597 1.722 14.885 1.00 87.56 285 LYS A CA 1
ATOM 2305 C C . LYS A 1 285 ? -20.834 2.250 14.166 1.00 87.56 285 LYS A C 1
ATOM 2307 O O . LYS A 1 285 ? -20.709 2.822 13.082 1.00 87.56 285 LYS A O 1
ATOM 2312 N N . MET A 1 286 ? -22.002 2.100 14.785 1.00 85.56 286 MET A N 1
ATOM 2313 C CA . MET A 1 286 ? -23.276 2.529 14.214 1.00 85.56 286 MET A CA 1
ATOM 2314 C C . MET A 1 286 ? -23.387 4.055 14.115 1.00 85.56 286 MET A C 1
ATOM 2316 O O . MET A 1 286 ? -23.750 4.573 13.059 1.00 85.56 286 MET A O 1
ATOM 2320 N N . LEU A 1 287 ? -23.065 4.775 15.193 1.00 81.88 287 LEU A N 1
ATOM 2321 C CA . LEU A 1 287 ? -23.310 6.218 15.293 1.00 81.88 287 LEU A CA 1
ATOM 2322 C C . LEU A 1 287 ? -22.214 7.071 14.650 1.00 81.88 287 LEU A C 1
ATOM 2324 O O . LEU A 1 287 ? -22.498 8.123 14.076 1.00 81.88 287 LEU A O 1
ATOM 2328 N N . PHE A 1 288 ? -20.955 6.651 14.775 1.00 81.50 288 PHE A N 1
ATOM 2329 C CA . PHE A 1 288 ? -19.810 7.495 14.450 1.00 81.50 288 PHE A CA 1
ATOM 2330 C C . PHE A 1 288 ? -18.986 6.927 13.296 1.00 81.50 288 PHE A C 1
ATOM 2332 O O . PHE A 1 288 ? -18.747 7.627 12.308 1.00 81.50 288 PHE A O 1
ATOM 2339 N N . TYR A 1 289 ? -18.600 5.649 13.365 1.00 83.00 289 TYR A N 1
ATOM 2340 C CA . TYR A 1 289 ? -17.708 5.086 12.350 1.00 83.00 289 TYR A CA 1
ATOM 2341 C C . TYR A 1 289 ? -18.397 4.921 11.001 1.00 83.00 289 TYR A C 1
ATOM 2343 O O . TYR A 1 289 ? -17.745 5.168 9.998 1.00 83.00 289 TYR A O 1
ATOM 2351 N N . LYS A 1 290 ? -19.706 4.639 10.931 1.00 82.31 290 LYS A N 1
ATOM 2352 C CA . LYS A 1 290 ? -20.438 4.562 9.650 1.00 82.31 290 LYS A CA 1
ATOM 2353 C C . LYS A 1 290 ? -20.235 5.805 8.767 1.00 82.31 290 LYS A C 1
ATOM 2355 O O . LYS A 1 290 ? -20.042 5.671 7.563 1.00 82.31 290 LYS A O 1
ATOM 2360 N N . LYS A 1 291 ? -20.201 7.003 9.366 1.00 83.38 291 LYS A N 1
ATOM 2361 C CA . LYS A 1 291 ? -19.956 8.269 8.650 1.00 83.38 291 LYS A CA 1
ATOM 2362 C C . LYS A 1 291 ? -18.493 8.447 8.224 1.00 83.38 291 LYS A C 1
ATOM 2364 O O . LYS A 1 291 ? -18.212 9.057 7.192 1.00 83.38 291 LYS A O 1
ATOM 2369 N N . ILE A 1 292 ? -17.556 7.939 9.023 1.00 83.00 292 ILE A N 1
ATOM 2370 C CA . ILE A 1 292 ? -16.133 7.927 8.662 1.00 83.00 292 ILE A CA 1
ATOM 2371 C C . ILE A 1 292 ? -15.906 6.937 7.520 1.00 83.00 292 ILE A C 1
ATOM 2373 O O . ILE A 1 292 ? -15.298 7.307 6.524 1.00 83.00 292 ILE A O 1
ATOM 2377 N N . HIS A 1 293 ? -16.466 5.732 7.613 1.00 84.12 293 HIS A N 1
ATOM 2378 C CA . HIS A 1 293 ? -16.409 4.696 6.582 1.00 84.12 293 HIS A CA 1
ATOM 2379 C C . HIS A 1 293 ? -16.998 5.167 5.260 1.00 84.12 293 HIS A C 1
ATOM 2381 O O . HIS A 1 293 ? -16.356 4.983 4.239 1.00 84.12 293 HIS A O 1
ATOM 2387 N N . SER A 1 294 ? -18.135 5.870 5.258 1.00 82.00 294 SER A N 1
ATOM 2388 C CA . SER A 1 294 ? -18.678 6.439 4.015 1.00 82.00 294 SER A CA 1
ATOM 2389 C C . SER A 1 294 ? -17.786 7.530 3.405 1.00 82.00 294 SER A C 1
ATOM 2391 O O . SER A 1 294 ? -17.877 7.815 2.218 1.00 82.00 294 SER A O 1
ATOM 2393 N N . THR A 1 295 ? -16.937 8.177 4.210 1.00 81.06 295 THR A N 1
ATOM 2394 C CA . THR A 1 295 ? -16.023 9.233 3.746 1.00 81.06 295 THR A CA 1
ATOM 2395 C C . THR A 1 295 ? -14.687 8.668 3.268 1.00 81.06 295 THR A C 1
ATOM 2397 O O . THR A 1 295 ? -14.165 9.115 2.255 1.00 81.06 295 THR A O 1
ATOM 2400 N N . VAL A 1 296 ? -14.127 7.710 4.006 1.00 84.12 296 VAL A N 1
ATOM 2401 C CA . VAL A 1 296 ? -12.833 7.083 3.708 1.00 84.12 296 VAL A CA 1
ATOM 2402 C C . VAL A 1 296 ? -12.990 5.996 2.646 1.00 84.12 296 VAL A C 1
ATOM 2404 O O . VAL A 1 296 ? -12.120 5.843 1.805 1.00 84.12 296 VAL A O 1
ATOM 2407 N N . GLY A 1 297 ? -14.098 5.258 2.651 1.00 85.69 297 GLY A N 1
ATOM 2408 C CA . GLY A 1 297 ? -14.485 4.358 1.566 1.00 85.69 297 GLY A CA 1
ATOM 2409 C C . GLY A 1 297 ? -13.646 3.099 1.390 1.00 85.69 297 GLY A C 1
ATOM 2410 O O . GLY A 1 297 ? -13.899 2.361 0.446 1.00 85.69 297 GLY A O 1
ATOM 2411 N N . ILE A 1 298 ? -12.676 2.842 2.274 1.00 93.75 298 ILE A N 1
ATOM 2412 C CA . ILE A 1 298 ? -11.794 1.671 2.203 1.00 93.75 298 ILE A CA 1
ATOM 2413 C C . ILE A 1 298 ? -12.534 0.452 2.746 1.00 93.75 298 ILE A C 1
ATOM 2415 O O . ILE A 1 298 ? -12.788 0.366 3.948 1.00 93.75 298 ILE A O 1
ATOM 2419 N N . SER A 1 299 ? -12.866 -0.495 1.871 1.00 92.38 299 SER A N 1
ATOM 2420 C CA . SER A 1 299 ? -13.713 -1.639 2.241 1.00 92.38 299 SER A CA 1
ATOM 2421 C C . SER A 1 299 ? -12.959 -2.940 2.544 1.00 92.38 299 SER A C 1
ATOM 2423 O O . SER A 1 299 ? -13.475 -3.750 3.317 1.00 92.38 299 SER A O 1
ATOM 2425 N N . LYS A 1 300 ? -11.745 -3.152 2.009 1.00 94.88 300 LYS A N 1
ATOM 2426 C CA . LYS A 1 300 ? -10.926 -4.345 2.300 1.00 94.88 300 LYS A CA 1
ATOM 2427 C C . LYS A 1 300 ? -9.729 -4.026 3.191 1.00 94.88 300 LYS A C 1
ATOM 2429 O O . LYS A 1 300 ? -9.729 -4.450 4.350 1.00 94.88 300 LYS A O 1
ATOM 2434 N N . ALA A 1 301 ? -8.729 -3.303 2.687 1.00 95.31 301 ALA A N 1
ATOM 2435 C CA . ALA A 1 301 ? -7.544 -2.954 3.472 1.00 95.31 301 ALA A CA 1
ATOM 2436 C C . ALA A 1 301 ? -6.765 -1.751 2.922 1.00 95.31 301 ALA A C 1
ATOM 2438 O O . ALA A 1 301 ? -6.670 -1.527 1.721 1.00 95.31 301 ALA A O 1
ATOM 2439 N N . ALA A 1 302 ? -6.150 -1.008 3.829 1.00 95.19 302 ALA A N 1
ATOM 2440 C CA . ALA A 1 302 ? -5.131 -0.013 3.548 1.00 95.19 302 ALA A CA 1
ATOM 2441 C C . ALA A 1 302 ? -3.744 -0.662 3.671 1.00 95.19 302 ALA A C 1
ATOM 2443 O O . ALA A 1 302 ? -3.421 -1.225 4.717 1.00 95.19 302 ALA A O 1
ATOM 2444 N N . ILE A 1 303 ? -2.924 -0.592 2.627 1.00 94.88 303 ILE A N 1
ATOM 2445 C CA . ILE A 1 303 ? -1.576 -1.161 2.596 1.00 94.88 303 ILE A CA 1
ATOM 2446 C C . ILE A 1 303 ? -0.557 -0.045 2.826 1.00 94.88 303 ILE A C 1
ATOM 2448 O O . ILE A 1 303 ? -0.531 0.958 2.107 1.00 94.88 303 ILE A O 1
ATOM 2452 N N . SER A 1 304 ? 0.261 -0.199 3.861 1.00 94.12 304 SER A N 1
ATOM 2453 C CA . SER A 1 304 ? 1.311 0.738 4.258 1.00 94.12 304 SER A CA 1
ATOM 2454 C C . SER A 1 304 ? 2.676 0.136 3.959 1.00 94.12 304 SER A C 1
ATOM 2456 O O . SER A 1 304 ? 2.931 -0.996 4.352 1.00 94.12 304 SER A O 1
ATOM 2458 N N . GLY A 1 305 ? 3.553 0.883 3.296 1.00 91.38 305 GLY A N 1
ATOM 2459 C CA . GLY A 1 305 ? 4.930 0.475 3.006 1.00 91.38 305 GLY A CA 1
ATOM 2460 C C . GLY A 1 305 ? 5.841 1.685 2.797 1.00 91.38 305 GLY A C 1
ATOM 2461 O O . GLY A 1 305 ? 5.385 2.822 2.895 1.00 91.38 305 GLY A O 1
ATOM 2462 N N . GLY A 1 306 ? 7.130 1.454 2.538 1.00 85.94 306 GLY A N 1
ATOM 2463 C CA . GLY A 1 306 ? 8.105 2.527 2.280 1.00 85.94 306 GLY A CA 1
ATOM 2464 C C . GLY A 1 306 ? 8.443 3.418 3.486 1.00 85.94 306 GLY A C 1
ATOM 2465 O O . GLY A 1 306 ? 9.082 4.450 3.322 1.00 85.94 306 GLY A O 1
ATOM 2466 N N . GLY A 1 307 ? 8.006 3.056 4.697 1.00 87.25 307 GLY A N 1
ATOM 2467 C CA . GLY A 1 307 ? 8.276 3.810 5.921 1.00 87.25 307 GLY A CA 1
ATOM 2468 C C . GLY A 1 307 ? 7.741 3.119 7.179 1.00 87.25 307 GLY A C 1
ATOM 2469 O O . GLY A 1 307 ? 6.975 2.156 7.099 1.00 87.25 307 GLY A O 1
ATOM 2470 N N . SER A 1 308 ? 8.114 3.631 8.355 1.00 88.94 308 SER A N 1
ATOM 2471 C CA . SER A 1 308 ? 7.632 3.124 9.645 1.00 88.94 308 SER A CA 1
ATOM 2472 C C . SER A 1 308 ? 6.237 3.666 9.930 1.00 88.94 308 SER A C 1
ATOM 2474 O O . SER A 1 308 ? 6.061 4.870 10.085 1.00 88.94 308 SER A O 1
ATOM 2476 N N . LEU A 1 309 ? 5.244 2.784 10.050 1.00 91.81 309 LEU A N 1
ATOM 2477 C CA . LEU A 1 309 ? 3.889 3.173 10.437 1.00 91.81 309 LEU A CA 1
ATOM 2478 C C . LEU A 1 309 ? 3.824 3.464 11.950 1.00 91.81 309 LEU A C 1
ATOM 2480 O O . LEU A 1 309 ? 4.050 2.544 12.746 1.00 91.81 309 LEU A O 1
ATOM 2484 N N . PRO A 1 310 ? 3.468 4.689 12.388 1.00 92.50 310 PRO A N 1
ATOM 2485 C CA . PRO A 1 310 ? 3.386 4.991 13.810 1.00 92.50 310 PRO A CA 1
ATOM 2486 C C . PRO A 1 310 ? 2.302 4.164 14.508 1.00 92.50 310 PRO A C 1
ATOM 2488 O O . PRO A 1 310 ? 1.151 4.104 14.069 1.00 92.50 310 PRO A O 1
ATOM 2491 N N . MET A 1 311 ? 2.641 3.582 15.662 1.00 91.81 311 MET A N 1
ATOM 2492 C CA . MET A 1 311 ? 1.741 2.682 16.395 1.00 91.81 311 MET A CA 1
ATOM 2493 C C . MET A 1 311 ? 0.396 3.337 16.738 1.00 91.81 311 MET A C 1
ATOM 2495 O O . MET A 1 311 ? -0.642 2.689 16.671 1.00 91.81 311 MET A O 1
ATOM 2499 N N . HIS A 1 312 ? 0.383 4.624 17.095 1.00 93.38 312 HIS A N 1
ATOM 2500 C CA . HIS A 1 312 ? -0.856 5.323 17.444 1.00 93.38 312 HIS A CA 1
ATOM 2501 C C . HIS A 1 312 ? -1.815 5.470 16.246 1.00 93.38 312 HIS A C 1
ATOM 2503 O O . HIS A 1 312 ? -3.029 5.391 16.430 1.00 93.38 312 HIS A O 1
ATOM 2509 N N . VAL A 1 313 ? -1.278 5.619 15.030 1.00 94.81 313 VAL A N 1
ATOM 2510 C CA . VAL A 1 313 ? -2.047 5.678 13.777 1.00 94.81 313 VAL A CA 1
ATOM 2511 C C . VAL A 1 313 ? -2.628 4.303 13.457 1.00 94.81 313 VAL A C 1
ATOM 2513 O O . VAL A 1 313 ? -3.826 4.179 13.211 1.00 94.81 313 VAL A O 1
ATOM 2516 N N . ASP A 1 314 ? -1.797 3.263 13.550 1.00 94.19 314 ASP A N 1
ATOM 2517 C CA . ASP A 1 314 ? -2.178 1.860 13.347 1.00 94.19 314 ASP A CA 1
ATOM 2518 C C . ASP A 1 314 ? -3.312 1.443 14.310 1.00 94.19 314 ASP A C 1
ATOM 2520 O O . ASP A 1 314 ? -4.378 0.986 13.888 1.00 94.19 314 ASP A O 1
ATOM 2524 N N . LYS A 1 315 ? -3.148 1.725 15.615 1.00 94.56 315 LYS A N 1
ATOM 2525 C CA . LYS A 1 315 ? -4.179 1.490 16.643 1.00 94.56 315 LYS A CA 1
ATOM 2526 C C . LYS A 1 315 ? -5.481 2.237 16.341 1.00 94.56 315 LYS A C 1
ATOM 2528 O O . LYS A 1 315 ? -6.560 1.684 16.548 1.00 94.56 315 LYS A O 1
ATOM 2533 N N . PHE A 1 316 ? -5.392 3.488 15.888 1.00 95.31 316 PHE A N 1
ATOM 2534 C CA . PHE A 1 316 ? -6.565 4.305 15.594 1.00 95.31 316 PHE A CA 1
ATOM 2535 C C . PHE A 1 316 ? -7.385 3.739 14.434 1.00 95.31 316 PHE A C 1
ATOM 2537 O O . PHE A 1 316 ? -8.593 3.558 14.592 1.00 95.31 316 PHE A O 1
ATOM 2544 N N . PHE A 1 317 ? -6.752 3.447 13.291 1.00 94.50 317 PHE A N 1
ATOM 2545 C CA . PHE A 1 317 ? -7.462 2.918 12.123 1.00 94.50 317 PHE A CA 1
ATOM 2546 C C . PHE A 1 317 ? -8.128 1.579 12.434 1.00 94.50 317 PHE A C 1
ATOM 2548 O O . PHE A 1 317 ? -9.299 1.381 12.107 1.00 94.50 317 PHE A O 1
ATOM 2555 N N . GLU A 1 318 ? -7.433 0.714 13.168 1.00 92.38 318 GLU A N 1
ATOM 2556 C CA . GLU A 1 318 ? -7.993 -0.545 13.643 1.00 92.38 318 GLU A CA 1
ATOM 2557 C C . GLU A 1 318 ? -9.210 -0.336 14.564 1.00 92.38 318 GLU A C 1
ATOM 2559 O O . GLU A 1 318 ? -10.234 -0.997 14.387 1.00 92.38 318 GLU A O 1
ATOM 2564 N N . ALA A 1 319 ? -9.147 0.617 15.502 1.00 93.44 319 ALA A N 1
ATOM 2565 C CA . ALA A 1 319 ? -10.249 0.924 16.418 1.00 93.44 319 ALA A CA 1
ATOM 2566 C C . ALA A 1 319 ? -11.501 1.457 15.708 1.00 93.44 319 ALA A C 1
ATOM 2568 O O . ALA A 1 319 ? -12.619 1.180 16.146 1.00 93.44 319 ALA A O 1
ATOM 2569 N N . ILE A 1 320 ? -11.335 2.191 14.606 1.00 91.94 320 ILE A N 1
ATOM 2570 C CA . ILE A 1 320 ? -12.463 2.644 13.780 1.00 91.94 320 ILE A CA 1
ATOM 2571 C C . ILE A 1 320 ? -12.895 1.600 12.742 1.00 91.94 320 ILE A C 1
ATOM 2573 O O . ILE A 1 320 ? -13.849 1.840 12.006 1.00 91.94 320 ILE A O 1
ATOM 2577 N N . GLY A 1 321 ? -12.240 0.436 12.686 1.00 90.25 321 GLY A N 1
ATOM 2578 C CA . GLY A 1 321 ? -12.606 -0.688 11.824 1.00 90.25 321 GLY A CA 1
ATOM 2579 C C . GLY A 1 321 ? -12.020 -0.648 10.411 1.00 90.25 321 GLY A C 1
ATOM 2580 O O . GLY A 1 321 ? -12.541 -1.335 9.536 1.00 90.25 321 GLY A O 1
ATOM 2581 N N . ILE A 1 322 ? -10.969 0.137 10.169 1.00 92.50 322 ILE A N 1
ATOM 2582 C CA . ILE A 1 322 ? -10.205 0.129 8.916 1.00 92.50 322 ILE A CA 1
ATOM 2583 C C . ILE A 1 322 ? -8.987 -0.775 9.105 1.00 92.50 322 ILE A C 1
ATOM 2585 O O . ILE A 1 322 ? -8.155 -0.548 9.982 1.00 92.50 322 ILE A O 1
ATOM 2589 N N . LYS A 1 323 ? -8.875 -1.818 8.279 1.00 92.88 323 LYS A N 1
ATOM 2590 C CA . LYS A 1 323 ? -7.734 -2.738 8.326 1.00 92.88 323 LYS A CA 1
ATOM 2591 C C . LYS A 1 323 ? -6.524 -2.073 7.679 1.00 92.88 323 LYS A C 1
ATOM 2593 O O . LYS A 1 323 ? -6.580 -1.760 6.496 1.00 92.88 323 LYS A O 1
ATOM 2598 N N . VAL A 1 324 ? -5.443 -1.901 8.436 1.00 94.25 324 VAL A N 1
ATOM 2599 C CA . VAL A 1 324 ? -4.150 -1.447 7.908 1.00 94.25 324 VAL A CA 1
ATOM 2600 C C . VAL A 1 324 ? -3.168 -2.614 7.936 1.00 94.25 324 VAL A C 1
ATOM 2602 O O . VAL A 1 324 ? -2.963 -3.228 8.983 1.00 94.25 324 VAL A O 1
ATOM 2605 N N . GLN A 1 325 ? -2.583 -2.943 6.789 1.00 94.31 325 GLN A N 1
ATOM 2606 C CA . GLN A 1 325 ? -1.560 -3.974 6.636 1.00 94.31 325 GLN A CA 1
ATOM 2607 C C . GLN A 1 325 ? -0.227 -3.289 6.360 1.00 94.31 325 GLN A C 1
ATOM 2609 O O . GLN A 1 325 ? -0.089 -2.587 5.363 1.00 94.31 325 GLN A O 1
ATOM 2614 N N . ASN A 1 326 ? 0.747 -3.469 7.252 1.00 93.50 326 ASN A N 1
ATOM 2615 C CA . ASN A 1 326 ? 2.075 -2.894 7.063 1.00 93.50 326 ASN A CA 1
ATOM 2616 C C . ASN A 1 326 ? 2.996 -3.893 6.360 1.00 93.50 326 ASN A C 1
ATOM 2618 O O . ASN A 1 326 ? 3.033 -5.067 6.733 1.00 93.50 326 ASN A O 1
ATOM 2622 N N . GLY A 1 327 ? 3.741 -3.407 5.379 1.00 91.94 327 GLY A N 1
ATOM 2623 C CA . GLY A 1 327 ? 4.767 -4.118 4.638 1.00 91.94 327 GLY A CA 1
ATOM 2624 C C . GLY A 1 327 ? 6.144 -3.503 4.862 1.00 91.94 327 GLY A C 1
ATOM 2625 O O . GLY A 1 327 ? 6.285 -2.315 5.145 1.00 91.94 327 GLY A O 1
ATOM 2626 N N . TYR A 1 328 ? 7.160 -4.343 4.741 1.00 91.31 328 TYR A N 1
ATOM 2627 C CA . TYR A 1 328 ? 8.567 -3.992 4.747 1.00 91.31 328 TYR A CA 1
ATOM 2628 C C . TYR A 1 328 ? 9.226 -4.603 3.516 1.00 91.31 328 TYR A C 1
ATOM 2630 O O . TYR A 1 328 ? 9.011 -5.776 3.197 1.00 91.31 328 TYR A O 1
ATOM 2638 N N . GLY A 1 329 ? 10.050 -3.808 2.856 1.00 89.19 329 GLY A N 1
ATOM 2639 C CA . GLY A 1 329 ? 10.826 -4.213 1.704 1.00 89.19 329 GLY A CA 1
ATOM 2640 C C . GLY A 1 329 ? 11.734 -3.080 1.261 1.00 89.19 329 GLY A C 1
ATOM 2641 O O . GLY A 1 329 ? 11.560 -1.939 1.688 1.00 89.19 329 GLY A O 1
ATOM 2642 N N . LEU A 1 330 ? 12.706 -3.436 0.433 1.00 89.12 330 LEU A N 1
ATOM 2643 C CA . LEU A 1 330 ? 13.699 -2.539 -0.147 1.00 89.12 330 LEU A CA 1
ATOM 2644 C C . LEU A 1 330 ? 13.819 -2.862 -1.629 1.00 89.12 330 LEU A C 1
ATOM 2646 O O . LEU A 1 330 ? 13.623 -4.014 -2.032 1.00 89.12 330 LEU A O 1
ATOM 2650 N N . THR A 1 331 ? 14.184 -1.870 -2.432 1.00 88.25 331 THR A N 1
ATOM 2651 C CA . THR A 1 331 ? 14.349 -2.065 -3.877 1.00 88.25 331 THR A CA 1
ATOM 2652 C C . THR A 1 331 ? 15.394 -3.150 -4.179 1.00 88.25 331 THR A C 1
ATOM 2654 O O . THR A 1 331 ? 15.194 -3.963 -5.077 1.00 88.25 331 THR A O 1
ATOM 2657 N N . GLU A 1 332 ? 16.465 -3.213 -3.386 1.00 87.00 332 GLU A N 1
ATOM 2658 C CA . GLU A 1 332 ? 17.621 -4.109 -3.512 1.00 87.00 332 GLU A CA 1
ATOM 2659 C C . GLU A 1 332 ? 17.306 -5.584 -3.238 1.00 87.00 332 GLU A C 1
ATOM 2661 O O . GLU A 1 332 ? 18.049 -6.462 -3.672 1.00 87.00 332 GLU A O 1
ATOM 2666 N N . THR A 1 333 ? 16.235 -5.871 -2.496 1.00 85.25 333 THR A N 1
ATOM 2667 C CA . THR A 1 333 ? 15.888 -7.241 -2.087 1.00 85.25 333 THR A CA 1
ATOM 2668 C C . THR A 1 333 ? 14.557 -7.667 -2.689 1.00 85.25 333 THR A C 1
ATOM 2670 O O . THR A 1 333 ? 14.477 -8.598 -3.488 1.00 85.25 333 THR A O 1
ATOM 2673 N N . SER A 1 334 ? 13.498 -6.982 -2.282 1.00 85.06 334 SER A N 1
ATOM 2674 C CA . SER A 1 334 ? 12.117 -7.219 -2.659 1.00 85.06 334 SER A CA 1
ATOM 2675 C C . SER A 1 334 ? 11.297 -6.035 -2.140 1.00 85.06 334 SER A C 1
ATOM 2677 O O . SER A 1 334 ? 11.371 -5.735 -0.944 1.00 85.06 334 SER A O 1
ATOM 2679 N N . PRO A 1 335 ? 10.474 -5.380 -2.974 1.00 84.25 335 PRO A N 1
ATOM 2680 C CA . PRO A 1 335 ? 9.604 -4.298 -2.514 1.00 84.25 335 PRO A CA 1
ATOM 2681 C C . PRO A 1 335 ? 8.644 -4.705 -1.386 1.00 84.25 335 PRO A C 1
ATOM 2683 O O . PRO A 1 335 ? 8.262 -3.864 -0.575 1.00 84.25 335 PRO A O 1
ATOM 2686 N N . ALA A 1 336 ? 8.303 -5.994 -1.286 1.00 87.00 336 ALA A N 1
ATOM 2687 C CA . ALA A 1 336 ? 7.594 -6.579 -0.153 1.00 87.00 336 ALA A CA 1
ATOM 2688 C C . ALA A 1 336 ? 8.305 -7.866 0.314 1.00 87.00 336 ALA A C 1
ATOM 2690 O O . ALA A 1 336 ? 7.968 -8.973 -0.098 1.00 87.00 336 ALA A O 1
ATOM 2691 N N . VAL A 1 337 ? 9.319 -7.738 1.176 1.00 89.06 337 VAL A N 1
ATOM 2692 C CA . VAL A 1 337 ? 9.993 -8.886 1.824 1.00 89.06 337 VAL A CA 1
ATOM 2693 C C . VAL A 1 337 ? 9.071 -9.537 2.852 1.00 89.06 337 VAL A C 1
ATOM 2695 O O . VAL A 1 337 ? 8.962 -10.758 2.930 1.00 89.06 337 VAL A O 1
ATOM 2698 N N . ALA A 1 338 ? 8.415 -8.713 3.666 1.00 89.75 338 ALA A N 1
ATOM 2699 C CA . ALA A 1 338 ? 7.534 -9.163 4.730 1.00 89.75 338 ALA A CA 1
ATOM 2700 C C . ALA A 1 338 ? 6.346 -8.216 4.843 1.00 89.75 338 ALA A C 1
ATOM 2702 O O . ALA A 1 338 ? 6.517 -7.001 4.846 1.00 89.75 338 ALA A O 1
ATOM 2703 N N . ALA A 1 339 ? 5.139 -8.750 4.992 1.00 91.25 339 ALA A N 1
ATOM 2704 C CA . ALA A 1 339 ? 3.959 -7.930 5.221 1.00 91.25 339 ALA A CA 1
ATOM 2705 C C . ALA A 1 339 ? 2.929 -8.649 6.082 1.00 91.25 339 ALA A C 1
ATOM 2707 O O . ALA A 1 339 ? 2.863 -9.880 6.132 1.00 91.25 339 ALA A O 1
ATOM 2708 N N . ARG A 1 340 ? 2.099 -7.854 6.753 1.00 92.56 340 ARG A N 1
ATOM 2709 C CA . ARG A 1 340 ? 0.969 -8.359 7.530 1.00 92.56 340 ARG A CA 1
ATOM 2710 C C . ARG A 1 340 ? -0.119 -8.874 6.596 1.00 92.56 340 ARG A C 1
ATOM 2712 O O . ARG A 1 340 ? -0.517 -8.186 5.656 1.00 92.56 340 ARG A O 1
ATOM 2719 N N . ARG A 1 341 ? -0.641 -10.063 6.884 1.00 90.94 341 ARG A N 1
ATOM 2720 C CA . ARG A 1 341 ? -1.637 -10.736 6.038 1.00 90.94 341 ARG A CA 1
ATOM 2721 C C . ARG A 1 341 ? -3.062 -10.468 6.529 1.00 90.94 341 ARG A C 1
ATOM 2723 O O . ARG A 1 341 ? -3.245 -10.192 7.718 1.00 90.94 341 ARG A O 1
ATOM 2730 N N . PRO A 1 342 ? -4.094 -10.610 5.677 1.00 88.81 342 PRO A N 1
ATOM 2731 C CA . PRO A 1 342 ? -5.481 -10.352 6.073 1.00 88.81 342 PRO A CA 1
ATOM 2732 C C . PRO A 1 342 ? -5.953 -11.244 7.229 1.00 88.81 342 PRO A C 1
ATOM 2734 O O . PRO A 1 342 ? -6.767 -10.817 8.046 1.00 88.81 342 PRO A O 1
ATOM 2737 N N . PHE A 1 343 ? -5.424 -12.468 7.297 1.00 86.75 343 PHE A N 1
ATOM 2738 C CA . PHE A 1 343 ? -5.720 -13.468 8.324 1.00 86.75 343 PHE A CA 1
ATOM 2739 C C . PHE A 1 343 ? -4.752 -13.436 9.520 1.00 86.75 343 PHE A C 1
ATOM 2741 O O . PHE A 1 343 ? -5.021 -14.067 10.535 1.00 86.75 343 PHE A O 1
ATOM 2748 N N . CYS A 1 344 ? -3.641 -12.696 9.430 1.00 86.75 344 CYS A N 1
ATOM 2749 C CA . CYS A 1 344 ? -2.657 -12.558 10.504 1.00 86.75 344 CYS A CA 1
ATOM 2750 C C . CYS A 1 344 ? -2.077 -11.133 10.503 1.00 86.75 344 CYS A C 1
ATOM 2752 O O . CYS A 1 344 ? -1.007 -10.865 9.950 1.00 86.75 344 CYS A O 1
ATOM 2754 N N . ASN A 1 345 ? -2.824 -10.200 11.107 1.00 89.62 345 ASN A N 1
ATOM 2755 C CA . ASN A 1 345 ? -2.479 -8.776 11.154 1.00 89.62 345 ASN A CA 1
ATOM 2756 C C . ASN A 1 345 ? -1.965 -8.340 12.540 1.00 89.62 345 ASN A C 1
ATOM 2758 O O . ASN A 1 345 ? -2.612 -7.596 13.288 1.00 89.62 345 ASN A O 1
ATOM 2762 N N . VAL A 1 346 ? -0.782 -8.839 12.897 1.00 90.69 346 VAL A N 1
ATOM 2763 C CA . VAL A 1 346 ? -0.128 -8.560 14.183 1.00 90.69 346 VAL A CA 1
ATOM 2764 C C . VAL A 1 346 ? 0.609 -7.218 14.115 1.00 90.69 346 VAL A C 1
ATOM 2766 O O . VAL A 1 346 ? 1.564 -7.053 13.352 1.00 90.69 346 VAL A O 1
ATOM 2769 N N . ARG A 1 347 ? 0.185 -6.241 14.928 1.00 89.44 347 ARG A N 1
ATOM 2770 C CA . ARG A 1 347 ? 0.819 -4.907 14.992 1.00 89.44 347 ARG A CA 1
ATOM 2771 C C . ARG A 1 347 ? 2.256 -5.016 15.484 1.00 89.44 347 ARG A C 1
ATOM 2773 O O . ARG A 1 347 ? 2.520 -5.753 16.425 1.00 89.44 347 ARG A O 1
ATOM 2780 N N . GLY A 1 348 ? 3.158 -4.255 14.870 1.00 84.88 348 GLY A N 1
ATOM 2781 C CA . GLY A 1 348 ? 4.579 -4.249 15.234 1.00 84.88 348 GLY A CA 1
ATOM 2782 C C . GLY A 1 348 ? 5.372 -5.478 14.773 1.00 84.88 348 GLY A C 1
ATOM 2783 O O . GLY A 1 348 ? 6.560 -5.543 15.040 1.00 84.88 348 GLY A O 1
ATOM 2784 N N . SER A 1 349 ? 4.763 -6.433 14.059 1.00 86.25 349 SER A N 1
ATOM 2785 C CA . SER A 1 349 ? 5.485 -7.607 13.526 1.00 86.25 349 SER A CA 1
ATOM 2786 C C . SER A 1 349 ? 6.351 -7.301 12.303 1.00 86.25 349 SER A C 1
ATOM 2788 O O . SER A 1 349 ? 7.180 -8.111 11.910 1.00 86.25 349 SER A O 1
ATOM 2790 N N . THR A 1 350 ? 6.139 -6.147 11.671 1.00 84.62 350 THR A N 1
ATOM 2791 C CA . THR A 1 350 ? 6.743 -5.784 10.384 1.00 84.62 350 THR A CA 1
ATOM 2792 C C . THR A 1 350 ? 6.973 -4.283 10.321 1.00 84.62 350 THR A C 1
ATOM 2794 O O . THR A 1 350 ? 6.068 -3.512 10.664 1.00 84.62 350 THR A O 1
ATOM 2797 N N . GLY A 1 351 ? 8.158 -3.877 9.853 1.00 65.31 351 GLY A N 1
ATOM 2798 C CA . GLY A 1 351 ? 8.495 -2.476 9.576 1.00 65.31 351 GLY A CA 1
ATOM 2799 C C . GLY A 1 351 ? 8.560 -1.573 10.813 1.00 65.31 351 GLY A C 1
ATOM 2800 O O . GLY A 1 351 ? 8.147 -0.420 10.740 1.00 65.31 351 GLY A O 1
ATOM 2801 N N . VAL A 1 352 ? 9.031 -2.089 11.958 1.00 59.00 352 VAL A N 1
ATOM 2802 C CA . VAL A 1 352 ? 9.220 -1.287 13.190 1.00 59.00 352 VAL A CA 1
ATOM 2803 C C . VAL A 1 352 ? 10.329 -0.246 13.003 1.00 59.00 352 VAL A C 1
ATOM 2805 O O . VAL A 1 352 ? 10.214 0.868 13.508 1.00 59.00 352 VAL A O 1
ATOM 2808 N N . TYR A 1 353 ? 11.334 -0.571 12.189 1.00 48.06 353 TYR A N 1
ATOM 2809 C CA . TYR A 1 353 ? 12.393 0.330 11.747 1.00 48.06 353 TYR A CA 1
ATOM 2810 C C . TYR A 1 353 ? 12.331 0.430 10.225 1.00 48.06 353 TYR A C 1
ATOM 2812 O O . TYR A 1 353 ? 12.416 -0.588 9.539 1.00 48.06 353 TYR A O 1
ATOM 2820 N N . ALA A 1 354 ? 12.143 1.633 9.697 1.00 41.03 354 ALA A N 1
ATOM 2821 C CA . ALA A 1 354 ? 12.272 1.896 8.277 1.00 41.03 354 ALA A CA 1
ATOM 2822 C C . ALA A 1 354 ? 13.624 2.542 8.017 1.00 41.03 354 ALA A C 1
ATOM 2824 O O . ALA A 1 354 ? 13.943 3.584 8.587 1.00 41.03 354 ALA A O 1
ATOM 2825 N N . PHE A 1 355 ? 14.384 1.921 7.124 1.00 34.50 355 PHE A N 1
ATOM 2826 C CA . PHE A 1 355 ? 15.317 2.658 6.297 1.00 34.50 355 PHE A CA 1
ATOM 2827 C C . PHE A 1 355 ? 14.473 3.212 5.151 1.00 34.50 355 PHE A C 1
ATOM 2829 O O . PHE A 1 355 ? 13.799 2.455 4.454 1.00 34.50 355 PHE A O 1
ATOM 2836 N N . ILE A 1 356 ? 14.385 4.535 5.077 1.00 35.72 356 ILE A N 1
ATOM 2837 C CA . ILE A 1 356 ? 13.871 5.217 3.894 1.00 35.72 356 ILE A CA 1
ATOM 2838 C C . ILE A 1 356 ? 15.044 5.208 2.909 1.00 35.72 356 ILE A C 1
ATOM 2840 O O . ILE A 1 356 ? 16.129 5.658 3.286 1.00 35.72 356 ILE A O 1
ATOM 2844 N N . ASP A 1 357 ? 14.838 4.627 1.725 1.00 35.47 357 ASP A N 1
ATOM 2845 C CA . ASP A 1 357 ? 15.806 4.640 0.615 1.00 35.47 357 ASP A CA 1
ATOM 2846 C C . ASP A 1 357 ? 16.092 6.063 0.123 1.00 35.47 357 ASP A C 1
ATOM 2848 O O . ASP A 1 357 ? 15.136 6.864 0.014 1.00 35.47 357 ASP A O 1
#